Protein AF-R4VDV4-F1 (afdb_monomer_lite)

Radius of gyration: 16.2 Å; chains: 1; bounding box: 35×40×36 Å

Organism: NCBI:txid1260251

Structure (mmCIF, N/CA/C/O backbone):
data_AF-R4VDV4-F1
#
_entry.id   AF-R4VDV4-F1
#
loop_
_atom_site.group_PDB
_atom_site.id
_atom_site.type_symbol
_atom_site.label_atom_id
_atom_site.label_alt_id
_atom_site.label_comp_id
_atom_site.label_asym_id
_atom_site.label_entity_id
_atom_site.label_seq_id
_atom_site.pdbx_PDB_ins_code
_atom_site.Cartn_x
_atom_site.Cartn_y
_atom_site.Cartn_z
_atom_site.occupancy
_atom_site.B_iso_or_equiv
_atom_site.auth_seq_id
_atom_site.auth_comp_id
_atom_site.auth_asym_id
_atom_site.auth_atom_id
_atom_site.pdbx_PDB_model_num
ATOM 1 N N . MET A 1 1 ? -1.873 -21.461 -0.227 1.00 55.28 1 MET A N 1
ATOM 2 C CA . MET A 1 1 ? -0.631 -20.985 -0.873 1.00 55.28 1 MET A CA 1
ATOM 3 C C . MET A 1 1 ? 0.486 -21.009 0.152 1.00 55.28 1 MET A C 1
ATOM 5 O O . MET A 1 1 ? 0.192 -20.948 1.340 1.00 55.28 1 MET A O 1
ATOM 9 N N . THR A 1 2 ? 1.729 -21.168 -0.291 1.00 75.75 2 THR A N 1
ATOM 10 C CA . THR A 1 2 ? 2.907 -21.175 0.588 1.00 75.75 2 THR A CA 1
ATOM 11 C C . THR A 1 2 ? 3.305 -19.734 0.905 1.00 75.75 2 THR A C 1
ATOM 13 O O . THR A 1 2 ? 3.396 -18.919 -0.009 1.00 75.75 2 THR A O 1
ATOM 16 N N . VAL A 1 3 ? 3.520 -19.417 2.184 1.00 81.06 3 VAL A N 1
ATOM 17 C CA . VAL A 1 3 ? 4.106 -18.135 2.607 1.00 81.06 3 VAL A CA 1
ATOM 18 C C . VAL A 1 3 ? 5.592 -18.140 2.241 1.00 81.06 3 VAL A C 1
ATOM 20 O O . VAL A 1 3 ? 6.287 -19.126 2.488 1.00 81.06 3 VAL A O 1
ATOM 23 N N . HIS A 1 4 ? 6.068 -17.066 1.621 1.00 92.75 4 HIS A N 1
ATOM 24 C CA . HIS A 1 4 ? 7.424 -16.964 1.090 1.00 92.75 4 HIS A CA 1
ATOM 25 C C . HIS A 1 4 ? 8.377 -16.281 2.078 1.00 92.75 4 HIS A C 1
ATOM 27 O O . HIS A 1 4 ? 7.950 -15.613 3.018 1.00 92.75 4 HIS A O 1
ATOM 33 N N . ASN A 1 5 ? 9.687 -16.431 1.863 1.00 92.50 5 ASN A N 1
ATOM 34 C CA . ASN A 1 5 ? 10.694 -15.674 2.605 1.00 92.50 5 ASN A CA 1
ATOM 35 C C . ASN A 1 5 ? 10.818 -14.261 2.016 1.00 92.50 5 ASN A C 1
ATOM 37 O O . ASN A 1 5 ? 10.973 -14.112 0.804 1.00 92.50 5 ASN A O 1
ATOM 41 N N . VAL A 1 6 ? 10.777 -13.240 2.872 1.00 93.62 6 VAL A N 1
ATOM 42 C CA . VAL A 1 6 ? 10.856 -11.821 2.491 1.00 93.62 6 VAL A CA 1
ATOM 43 C C . VAL A 1 6 ? 12.147 -11.462 1.760 1.00 93.62 6 VAL A C 1
ATOM 45 O O . VAL A 1 6 ? 12.148 -10.509 0.987 1.00 93.62 6 VAL A O 1
ATOM 48 N N . SER A 1 7 ? 13.215 -12.254 1.906 1.00 93.19 7 SER A N 1
ATOM 49 C CA . SER A 1 7 ? 14.447 -12.079 1.129 1.00 93.19 7 SER A CA 1
ATOM 50 C C . SER A 1 7 ? 14.226 -12.151 -0.381 1.00 93.19 7 SER A C 1
ATOM 52 O O . SER A 1 7 ? 14.974 -11.526 -1.116 1.00 93.19 7 SER A O 1
ATOM 54 N N . LEU A 1 8 ? 13.173 -12.822 -0.865 1.00 95.12 8 LEU A N 1
ATOM 55 C CA . LEU A 1 8 ? 12.843 -12.830 -2.293 1.00 95.12 8 LEU A CA 1
ATOM 56 C C . LEU A 1 8 ? 12.546 -11.427 -2.844 1.00 95.12 8 LEU A C 1
ATOM 58 O O . LEU A 1 8 ? 12.670 -11.223 -4.045 1.00 95.12 8 LEU A O 1
ATOM 62 N N . LEU A 1 9 ? 12.171 -10.454 -2.003 1.00 96.38 9 LEU A N 1
ATOM 63 C CA . LEU A 1 9 ? 11.896 -9.076 -2.429 1.00 96.38 9 LEU A CA 1
ATOM 64 C C . LEU A 1 9 ? 13.139 -8.334 -2.940 1.00 96.38 9 LEU A C 1
ATOM 66 O O . LEU A 1 9 ? 12.981 -7.347 -3.657 1.00 96.38 9 LEU A O 1
ATOM 70 N N . THR A 1 10 ? 14.355 -8.799 -2.631 1.00 96.44 10 THR A N 1
ATOM 71 C CA . THR A 1 10 ? 15.602 -8.178 -3.118 1.00 96.44 10 THR A CA 1
ATOM 72 C C . THR A 1 10 ? 15.704 -8.200 -4.645 1.00 96.44 10 THR A C 1
ATOM 74 O O . THR A 1 10 ? 16.279 -7.288 -5.248 1.00 96.44 10 THR A O 1
ATOM 77 N N . ASP A 1 11 ? 15.099 -9.213 -5.270 1.00 97.06 11 ASP A N 1
ATOM 78 C CA . ASP A 1 11 ? 15.155 -9.462 -6.714 1.00 97.06 11 ASP A CA 1
ATOM 79 C C . ASP A 1 11 ? 14.135 -8.630 -7.504 1.00 97.06 11 ASP A C 1
ATOM 81 O O . ASP A 1 11 ? 14.137 -8.638 -8.736 1.00 97.06 11 ASP A O 1
ATOM 85 N N . TRP A 1 12 ? 13.270 -7.887 -6.811 1.00 98.38 12 TRP A N 1
ATOM 86 C CA . TRP A 1 12 ? 12.179 -7.128 -7.410 1.00 98.38 12 TRP A CA 1
ATOM 87 C C . TRP A 1 12 ? 12.323 -5.629 -7.168 1.00 98.38 12 TRP A C 1
ATOM 89 O O . TRP A 1 12 ? 13.025 -5.169 -6.271 1.00 98.38 12 TRP A O 1
ATOM 99 N N . HIS A 1 13 ? 11.606 -4.861 -7.982 1.00 98.56 13 HIS A N 1
ATOM 100 C CA . HIS A 1 13 ? 11.250 -3.475 -7.718 1.00 98.56 13 HIS A CA 1
ATOM 101 C C . HIS A 1 13 ? 9.786 -3.421 -7.252 1.00 98.56 13 HIS A C 1
ATOM 103 O O . HIS A 1 13 ? 8.883 -3.539 -8.091 1.00 98.56 13 HIS A O 1
ATOM 109 N N . PRO A 1 14 ? 9.517 -3.293 -5.942 1.00 98.69 14 PRO A N 1
ATOM 110 C CA . PRO A 1 14 ? 8.158 -3.257 -5.419 1.00 98.69 14 PRO A CA 1
ATOM 111 C C . PRO A 1 14 ? 7.408 -2.001 -5.873 1.00 98.69 14 PRO A C 1
ATOM 113 O O . PRO A 1 14 ? 7.910 -0.877 -5.786 1.00 98.69 14 PRO A O 1
ATOM 116 N N . VAL A 1 15 ? 6.180 -2.198 -6.344 1.00 98.81 15 VAL A N 1
ATOM 117 C CA . VAL A 1 15 ? 5.272 -1.140 -6.789 1.00 98.81 15 VAL A CA 1
ATOM 118 C C . VAL A 1 15 ? 4.021 -1.192 -5.928 1.00 98.81 15 VAL A C 1
ATOM 120 O O . VAL A 1 15 ? 3.345 -2.212 -5.899 1.00 98.81 15 VAL A O 1
ATOM 123 N N . PHE A 1 16 ? 3.692 -0.101 -5.255 1.00 98.75 1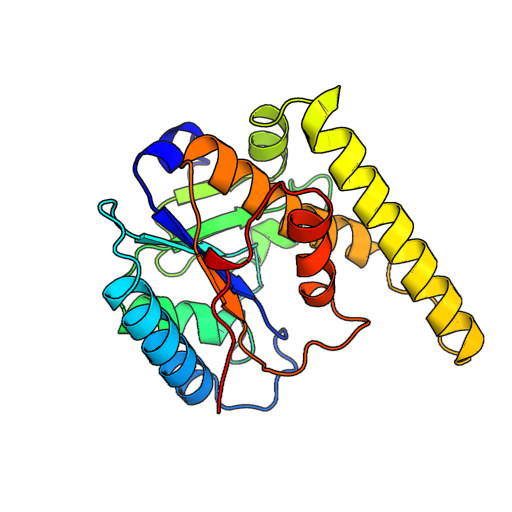6 PHE A N 1
ATOM 124 C CA . PHE A 1 16 ? 2.457 0.061 -4.498 1.00 98.75 16 PHE A CA 1
ATOM 125 C C . PHE A 1 16 ? 1.503 0.952 -5.284 1.00 98.75 16 PHE A C 1
ATOM 127 O O . PHE A 1 16 ? 1.922 1.927 -5.912 1.00 98.75 16 PHE A O 1
ATOM 134 N N . VAL A 1 17 ? 0.214 0.633 -5.241 1.00 98.31 17 VAL A N 1
ATOM 135 C CA . VAL A 1 17 ? -0.848 1.527 -5.704 1.00 98.31 17 VAL A CA 1
ATOM 136 C C . VAL A 1 17 ? -1.818 1.680 -4.546 1.00 98.31 17 VAL A C 1
ATOM 138 O O . VAL A 1 17 ? -2.357 0.684 -4.073 1.00 98.31 17 VAL A O 1
ATOM 141 N N . GLU A 1 18 ? -2.028 2.909 -4.087 1.00 96.69 18 GLU A N 1
ATOM 142 C CA . GLU A 1 18 ? -2.866 3.203 -2.924 1.00 96.69 18 GLU A CA 1
ATOM 143 C C . GLU A 1 18 ? -4.103 4.013 -3.326 1.00 96.69 18 GLU A C 1
ATOM 145 O O . GLU A 1 18 ? -4.085 4.878 -4.217 1.00 96.69 18 GLU A O 1
ATOM 150 N N . GLY A 1 19 ? -5.226 3.726 -2.674 1.00 94.56 19 GLY A N 1
ATOM 151 C CA . GLY A 1 19 ? -6.497 4.309 -3.061 1.00 94.56 19 GLY A CA 1
ATOM 152 C C . GLY A 1 19 ? -7.671 3.942 -2.181 1.00 94.56 19 GLY A C 1
ATOM 153 O O . GLY A 1 19 ? -7.547 3.267 -1.165 1.00 94.56 19 GLY A O 1
ATOM 154 N N . MET A 1 20 ? -8.839 4.407 -2.610 1.00 93.25 20 MET A N 1
ATOM 155 C CA . MET A 1 20 ? -10.109 4.100 -1.964 1.00 93.25 20 MET A CA 1
ATOM 156 C C . MET A 1 20 ? -10.481 2.624 -2.159 1.00 93.25 20 MET A C 1
ATOM 158 O O . MET A 1 20 ? -10.250 2.058 -3.227 1.00 93.25 20 MET A O 1
ATOM 162 N N . GLY A 1 21 ? -11.100 2.019 -1.141 1.00 92.56 21 GLY A N 1
ATOM 163 C CA . GLY A 1 21 ? -11.665 0.665 -1.219 1.00 92.56 21 GLY A CA 1
ATOM 164 C C . GLY A 1 21 ? -12.921 0.591 -2.099 1.00 92.56 21 GLY A C 1
ATOM 165 O O . GLY A 1 21 ? -13.212 1.517 -2.858 1.00 92.56 21 GLY A O 1
ATOM 166 N N . GLY A 1 22 ? -13.712 -0.477 -1.983 1.00 91.88 22 GLY A N 1
ATOM 167 C CA . GLY A 1 22 ? -14.858 -0.761 -2.861 1.00 91.88 22 GLY A CA 1
ATOM 168 C C . GLY A 1 22 ? -15.970 0.288 -2.929 1.00 91.88 22 GLY A C 1
ATOM 169 O O . GLY A 1 22 ? -16.811 0.227 -3.826 1.00 91.88 22 GLY A O 1
ATOM 170 N N . TYR A 1 23 ? -15.968 1.286 -2.040 1.00 92.06 23 TYR A N 1
ATOM 171 C CA . TYR A 1 23 ? -16.876 2.434 -2.114 1.00 92.06 23 TYR A CA 1
ATOM 172 C C . TYR A 1 23 ? -16.479 3.470 -3.182 1.00 92.06 23 TYR A C 1
ATOM 174 O O . TYR A 1 23 ? -17.228 4.424 -3.393 1.00 92.06 23 TYR A O 1
ATOM 182 N N . ASP A 1 24 ? -15.324 3.323 -3.845 1.00 94.75 24 ASP A N 1
ATOM 183 C CA . ASP A 1 24 ? -14.922 4.193 -4.952 1.00 94.75 24 ASP A CA 1
ATOM 184 C C . ASP A 1 24 ? -15.972 4.149 -6.085 1.00 94.75 24 ASP A C 1
ATOM 186 O O . ASP A 1 24 ? -16.212 3.087 -6.676 1.00 94.75 24 ASP A O 1
ATOM 190 N N . PRO A 1 25 ? -16.628 5.279 -6.418 1.00 95.00 25 PRO A N 1
ATOM 191 C CA . PRO A 1 25 ? -17.674 5.291 -7.434 1.00 95.00 25 PRO A CA 1
ATOM 192 C C . PRO A 1 25 ? -17.121 5.251 -8.864 1.00 95.00 25 PRO A C 1
ATOM 194 O O . PRO A 1 25 ? -17.897 5.022 -9.797 1.00 95.00 25 PRO A O 1
ATOM 197 N N . ARG A 1 26 ? -15.821 5.512 -9.048 1.00 96.25 26 ARG A N 1
ATOM 198 C CA . ARG A 1 26 ? -15.177 5.646 -10.359 1.00 96.25 26 ARG A CA 1
ATOM 199 C C . ARG A 1 26 ? -15.049 4.290 -11.051 1.00 96.25 26 ARG A C 1
ATOM 201 O O . ARG A 1 26 ? -15.029 3.240 -10.415 1.00 96.25 26 ARG A O 1
ATOM 208 N N . ASP A 1 27 ? -14.945 4.326 -12.377 1.00 97.31 27 ASP A N 1
ATOM 209 C CA . ASP A 1 27 ? -14.655 3.134 -13.174 1.00 97.31 27 ASP A CA 1
ATOM 210 C C . ASP A 1 27 ? -13.203 2.680 -12.919 1.00 97.31 27 ASP A C 1
ATOM 212 O O . ASP A 1 27 ? -12.274 3.417 -13.282 1.00 97.31 27 ASP A O 1
ATOM 216 N N . PRO A 1 28 ? -12.976 1.491 -12.323 1.00 97.69 28 PRO A N 1
ATOM 217 C CA . PRO A 1 28 ? -11.634 1.023 -11.994 1.00 97.69 28 PRO A CA 1
ATOM 218 C C . PRO A 1 28 ? -10.742 0.877 -13.230 1.00 97.69 28 PRO A C 1
ATOM 220 O O . PRO A 1 28 ? -9.538 1.088 -13.124 1.00 97.69 28 PRO A O 1
ATOM 223 N N . GLN A 1 29 ? -11.306 0.590 -14.410 1.00 98.06 29 GLN A N 1
ATOM 224 C CA . GLN A 1 29 ? -10.524 0.474 -15.643 1.00 98.06 29 GLN A CA 1
ATOM 225 C C . GLN A 1 29 ? -9.948 1.820 -16.079 1.00 98.06 29 GLN A C 1
ATOM 227 O O . GLN A 1 29 ? -8.782 1.893 -16.461 1.00 98.06 29 GLN A O 1
ATOM 232 N N . ARG A 1 30 ? -10.731 2.898 -15.972 1.00 97.62 30 ARG A N 1
ATOM 233 C CA . ARG A 1 30 ? -10.259 4.255 -16.293 1.00 97.62 30 ARG A CA 1
ATOM 234 C C . ARG A 1 30 ? -9.217 4.743 -15.296 1.00 97.62 30 ARG A C 1
ATOM 236 O O . ARG A 1 30 ? -8.219 5.335 -15.691 1.00 97.62 30 ARG A O 1
ATOM 243 N N . VAL A 1 31 ? -9.425 4.477 -14.006 1.00 98.19 31 VAL A N 1
ATOM 244 C CA . VAL A 1 31 ? -8.442 4.846 -12.978 1.00 98.19 31 VAL A CA 1
ATOM 245 C C . VAL A 1 31 ? -7.139 4.068 -13.184 1.00 98.19 31 VAL A C 1
ATOM 247 O O . VAL A 1 31 ? -6.066 4.666 -13.151 1.00 98.19 31 VAL A O 1
ATOM 250 N N . ALA A 1 32 ? -7.224 2.765 -13.469 1.00 98.44 32 ALA A N 1
ATOM 251 C CA . ALA A 1 32 ? -6.065 1.935 -13.776 1.00 98.44 32 ALA A CA 1
ATOM 252 C C . ALA A 1 32 ? -5.306 2.429 -15.014 1.00 98.44 32 ALA A C 1
ATOM 254 O O . ALA A 1 32 ? -4.085 2.508 -14.972 1.00 98.44 32 ALA A O 1
ATOM 255 N N . GLU A 1 33 ? -6.003 2.822 -16.084 1.00 98.31 33 GLU A N 1
ATOM 256 C CA . GLU A 1 33 ? -5.384 3.415 -17.277 1.00 98.31 33 GLU A CA 1
ATOM 257 C C . GLU A 1 33 ? -4.495 4.604 -16.946 1.00 98.31 33 GLU A C 1
ATOM 259 O O . GLU A 1 33 ? -3.348 4.697 -17.398 1.00 98.31 33 GLU A O 1
ATOM 264 N N . GLN A 1 34 ? -5.028 5.494 -16.115 1.00 98.00 34 GLN A N 1
ATOM 265 C CA . GLN A 1 34 ? -4.315 6.688 -15.731 1.00 98.00 34 GLN A CA 1
ATOM 266 C C . GLN A 1 34 ? -3.123 6.352 -14.843 1.00 98.00 34 GLN A C 1
ATOM 268 O O . GLN A 1 34 ? -2.017 6.821 -15.103 1.00 98.00 34 GLN A O 1
ATOM 273 N N . VAL A 1 35 ? -3.301 5.476 -13.853 1.00 98.56 35 VAL A N 1
ATOM 274 C CA . VAL A 1 35 ? -2.197 4.988 -13.016 1.00 98.56 35 VAL A CA 1
ATOM 275 C C . VAL A 1 35 ? -1.098 4.353 -13.874 1.00 98.56 35 VAL A C 1
ATOM 277 O O . VAL A 1 35 ? 0.068 4.709 -13.711 1.00 98.56 35 VAL A O 1
ATOM 280 N N . CYS A 1 36 ? -1.444 3.490 -14.833 1.00 98.56 36 CYS A N 1
ATOM 281 C CA . CYS A 1 36 ? -0.486 2.880 -15.756 1.00 98.56 36 CYS A CA 1
ATOM 282 C C . CYS A 1 36 ? 0.280 3.936 -16.553 1.00 98.56 36 CYS A C 1
ATOM 284 O O . CYS A 1 36 ? 1.504 3.879 -16.607 1.00 98.56 36 CYS A O 1
ATOM 286 N N . THR A 1 37 ? -0.417 4.930 -17.107 1.00 98.25 37 THR A N 1
ATOM 287 C CA . THR A 1 37 ? 0.213 6.031 -17.849 1.00 98.25 37 THR A CA 1
ATOM 288 C C . THR A 1 37 ? 1.225 6.770 -16.975 1.00 98.25 37 THR A C 1
ATOM 290 O O . THR A 1 37 ? 2.372 6.969 -17.379 1.00 98.25 37 THR A O 1
ATOM 293 N N . ARG A 1 38 ? 0.837 7.127 -15.744 1.00 98.12 38 ARG A N 1
ATOM 294 C CA . ARG A 1 38 ? 1.710 7.835 -14.798 1.00 98.12 38 ARG A CA 1
ATOM 295 C C . ARG A 1 38 ? 2.919 6.990 -14.387 1.00 98.12 38 ARG A C 1
ATOM 297 O O . ARG A 1 38 ? 4.030 7.516 -14.383 1.00 98.12 38 ARG A O 1
ATOM 304 N N . LEU A 1 39 ? 2.724 5.703 -14.099 1.00 98.50 39 LEU A N 1
ATOM 305 C CA . LEU A 1 39 ? 3.802 4.762 -13.773 1.00 98.50 39 LEU A CA 1
ATOM 306 C C . LEU A 1 39 ? 4.775 4.588 -14.945 1.00 98.50 39 LEU A C 1
ATOM 308 O O . LEU A 1 39 ? 5.984 4.700 -14.760 1.00 98.50 39 LEU A O 1
ATOM 312 N N . SER A 1 40 ? 4.268 4.387 -16.164 1.00 97.94 40 SER A N 1
ATOM 313 C CA . SER A 1 40 ? 5.099 4.263 -17.364 1.00 97.94 40 SER A CA 1
ATOM 314 C C . SER A 1 40 ? 5.915 5.527 -17.624 1.00 97.94 40 SER A C 1
ATOM 316 O O . SER A 1 40 ? 7.116 5.431 -17.862 1.00 97.94 40 SER A O 1
ATOM 318 N N . THR A 1 41 ? 5.305 6.716 -17.530 1.00 97.69 41 THR A N 1
ATOM 319 C CA . THR A 1 41 ? 6.042 7.984 -17.640 1.00 97.69 41 THR A CA 1
ATOM 320 C C . THR A 1 41 ? 7.102 8.104 -16.551 1.00 97.69 41 THR A C 1
ATOM 322 O O . THR A 1 41 ? 8.228 8.503 -16.838 1.00 97.69 41 THR A O 1
ATOM 325 N N . HIS A 1 42 ? 6.771 7.752 -15.309 1.00 98.00 42 HIS A N 1
ATOM 326 C CA . HIS A 1 42 ? 7.718 7.801 -14.203 1.00 98.00 42 HIS A CA 1
ATOM 327 C C . HIS A 1 42 ? 8.937 6.907 -14.468 1.00 98.00 42 HIS A C 1
ATOM 329 O O . HIS A 1 42 ? 10.058 7.401 -14.429 1.00 98.00 42 HIS A O 1
ATOM 335 N N . TRP A 1 43 ? 8.736 5.645 -14.859 1.00 97.94 43 TRP A N 1
ATOM 336 C CA . TRP A 1 43 ? 9.840 4.719 -15.141 1.00 97.94 43 TRP A CA 1
ATOM 337 C C . TRP A 1 43 ? 10.635 5.041 -16.411 1.00 97.94 43 TRP A C 1
ATOM 339 O O . TRP A 1 43 ? 11.761 4.580 -16.550 1.00 97.94 43 TRP A O 1
ATOM 349 N N . GLN A 1 44 ? 10.097 5.838 -17.337 1.00 97.12 44 GLN A N 1
ATOM 350 C CA . GLN A 1 44 ? 10.889 6.380 -18.448 1.00 97.12 44 GLN A CA 1
ATOM 351 C C . GLN A 1 44 ? 11.886 7.446 -17.972 1.00 97.12 44 GLN A C 1
ATOM 353 O O . GLN A 1 44 ? 12.993 7.524 -18.495 1.00 97.12 44 GLN A O 1
ATOM 358 N N . HIS A 1 45 ? 11.502 8.260 -16.983 1.00 96.69 45 HIS A N 1
ATOM 359 C CA . HIS A 1 45 ? 12.360 9.311 -16.423 1.00 96.69 45 HIS A CA 1
ATOM 360 C C . HIS A 1 45 ? 13.275 8.793 -15.310 1.00 96.69 45 HIS A C 1
ATOM 362 O O . HIS A 1 45 ? 14.369 9.318 -15.117 1.00 96.69 45 HIS A O 1
ATOM 368 N N . GLN A 1 46 ? 12.825 7.776 -14.578 1.00 95.81 46 GLN A N 1
ATOM 369 C CA . GLN A 1 46 ? 13.552 7.105 -13.506 1.00 95.81 46 GLN A CA 1
ATOM 370 C C . GLN A 1 46 ? 13.506 5.590 -13.744 1.00 95.81 46 GLN A C 1
ATOM 372 O O . GLN A 1 46 ? 12.669 4.892 -13.164 1.00 95.81 46 GLN A O 1
ATOM 377 N N . PRO A 1 47 ? 14.357 5.077 -14.651 1.00 95.00 47 PRO A N 1
ATOM 378 C CA . PRO A 1 47 ? 14.409 3.656 -14.953 1.00 95.00 47 PRO A CA 1
ATOM 379 C C . PRO A 1 47 ? 14.738 2.820 -13.721 1.00 95.00 47 PRO A C 1
ATOM 381 O O . PRO A 1 47 ? 15.513 3.224 -12.856 1.00 95.00 47 PRO A O 1
ATOM 384 N N . VAL A 1 48 ? 14.152 1.627 -13.677 1.00 94.69 48 VAL A N 1
ATOM 385 C CA . VAL A 1 48 ? 14.435 0.612 -12.661 1.00 94.69 48 VAL A CA 1
ATOM 386 C C . VAL A 1 48 ? 14.834 -0.673 -13.373 1.00 94.69 48 VAL A C 1
ATOM 388 O O . VAL A 1 48 ? 14.100 -1.148 -14.246 1.00 94.69 48 VAL A O 1
ATOM 391 N N . ASP A 1 49 ? 15.995 -1.213 -13.008 1.00 92.81 49 ASP A N 1
ATOM 392 C CA . ASP A 1 49 ? 16.614 -2.350 -13.705 1.00 92.81 49 ASP A CA 1
ATOM 393 C C . ASP A 1 49 ? 15.983 -3.694 -13.329 1.00 92.81 49 ASP A C 1
ATOM 395 O O . ASP A 1 49 ? 16.037 -4.662 -14.088 1.00 92.81 49 ASP A O 1
ATOM 399 N N . ARG A 1 50 ? 15.358 -3.760 -12.151 1.00 96.38 50 ARG A N 1
ATOM 400 C CA . ARG A 1 50 ? 14.723 -4.977 -11.646 1.00 96.38 50 ARG A CA 1
ATOM 401 C C . ARG A 1 50 ? 13.314 -5.178 -12.196 1.00 96.38 50 ARG A C 1
ATOM 403 O O . ARG A 1 50 ? 12.614 -4.200 -12.503 1.00 96.38 50 ARG A O 1
ATOM 410 N N . PRO A 1 51 ? 12.861 -6.443 -12.276 1.00 97.88 51 PRO A N 1
ATOM 411 C CA . PRO A 1 51 ? 11.477 -6.739 -12.594 1.00 97.88 51 PRO A CA 1
ATOM 412 C C . PRO A 1 51 ? 10.555 -6.103 -11.551 1.00 97.88 51 PRO A C 1
ATOM 414 O O . PRO A 1 51 ? 10.835 -6.098 -10.355 1.00 97.88 51 PRO A O 1
ATOM 417 N N . LYS A 1 52 ? 9.448 -5.531 -12.016 1.00 98.62 52 LYS A N 1
ATOM 418 C CA . LYS A 1 52 ? 8.495 -4.809 -11.170 1.00 98.62 52 LYS A CA 1
ATOM 419 C C . LYS A 1 52 ? 7.481 -5.795 -10.598 1.00 98.62 52 LYS A C 1
ATOM 421 O O . LYS A 1 52 ? 6.967 -6.633 -11.338 1.00 98.62 52 LYS A O 1
ATOM 426 N N . LEU A 1 53 ? 7.182 -5.673 -9.310 1.00 98.75 53 LEU A N 1
ATOM 427 C CA . LEU A 1 53 ? 6.196 -6.503 -8.618 1.00 98.75 53 LEU A CA 1
ATOM 428 C C . LEU A 1 53 ? 5.130 -5.606 -7.995 1.00 98.75 53 LEU A C 1
ATOM 430 O O . LEU A 1 53 ? 5.450 -4.790 -7.134 1.00 98.75 53 LEU A O 1
ATOM 434 N N . LEU A 1 54 ? 3.871 -5.750 -8.414 1.00 98.81 54 LEU A N 1
ATOM 435 C CA . LEU A 1 54 ? 2.777 -4.975 -7.833 1.00 98.81 54 LEU A CA 1
ATOM 436 C C . LEU A 1 54 ? 2.395 -5.562 -6.472 1.00 98.81 54 LEU A C 1
ATOM 438 O O . LEU A 1 54 ? 1.806 -6.639 -6.402 1.00 98.81 54 LEU A O 1
ATOM 442 N N . ILE A 1 55 ? 2.723 -4.856 -5.398 1.00 98.75 55 ILE A N 1
ATOM 443 C CA . ILE A 1 55 ? 2.392 -5.234 -4.030 1.00 98.75 55 ILE A CA 1
ATOM 444 C C . ILE A 1 55 ? 0.966 -4.790 -3.701 1.00 98.75 55 ILE A C 1
ATOM 446 O O . ILE A 1 55 ? 0.603 -3.627 -3.871 1.00 98.75 55 ILE A O 1
ATOM 450 N N . THR A 1 56 ? 0.172 -5.728 -3.196 1.00 98.12 56 THR A N 1
ATOM 451 C CA . THR A 1 56 ? -1.181 -5.506 -2.670 1.00 98.12 56 THR A CA 1
ATOM 452 C C . THR A 1 56 ? -1.231 -5.865 -1.189 1.00 98.12 56 THR A C 1
ATOM 454 O O . THR A 1 56 ? -0.483 -6.734 -0.734 1.00 98.12 56 THR A O 1
ATOM 457 N N . GLN A 1 57 ? -2.083 -5.182 -0.424 1.00 97.19 57 GLN A N 1
ATOM 458 C CA . GLN A 1 57 ? -2.041 -5.189 1.046 1.00 97.19 57 GLN A CA 1
ATOM 459 C C . GLN A 1 57 ? -3.283 -5.864 1.638 1.00 97.19 57 GLN A C 1
ATOM 461 O O . GLN A 1 57 ? -3.922 -5.375 2.568 1.00 97.19 57 GLN A O 1
ATOM 466 N N . GLY A 1 58 ? -3.635 -7.012 1.055 1.00 94.00 58 GLY A N 1
ATOM 467 C CA . GLY A 1 58 ? -4.764 -7.836 1.481 1.00 94.00 58 GLY A CA 1
ATOM 468 C C . GLY A 1 58 ? -6.126 -7.180 1.304 1.00 94.00 58 GLY A C 1
ATOM 469 O O . GLY A 1 58 ? -7.047 -7.484 2.057 1.00 94.00 58 GLY A O 1
ATOM 470 N N . ASP A 1 59 ? -6.265 -6.295 0.316 1.00 94.00 59 ASP A N 1
ATOM 471 C CA . ASP A 1 59 ? -7.571 -5.783 -0.078 1.00 94.00 59 ASP A CA 1
ATOM 472 C C . ASP A 1 59 ? -8.485 -6.949 -0.492 1.00 94.00 59 ASP A C 1
ATOM 474 O O . ASP A 1 59 ? -8.058 -7.835 -1.251 1.00 94.00 59 ASP A O 1
ATOM 478 N N . PRO A 1 60 ? -9.737 -6.984 -0.002 1.00 95.19 60 PRO A N 1
ATOM 479 C CA . PRO A 1 60 ? -10.665 -8.040 -0.359 1.00 95.19 60 PRO A CA 1
ATOM 480 C C . PRO A 1 60 ? -10.999 -7.986 -1.851 1.00 95.19 60 PRO A C 1
ATOM 482 O O . PRO A 1 60 ? -10.918 -6.932 -2.485 1.00 95.19 60 PRO A O 1
ATOM 485 N N . LEU A 1 61 ? -11.391 -9.119 -2.435 1.00 94.50 61 LEU A N 1
ATOM 486 C CA . LEU A 1 61 ? -11.848 -9.139 -3.826 1.00 94.50 61 LEU A CA 1
ATOM 487 C C . LEU A 1 61 ? -13.135 -8.312 -3.979 1.00 94.50 61 LEU A C 1
ATOM 489 O O . LEU A 1 61 ? -14.207 -8.727 -3.542 1.00 94.50 61 LEU A O 1
ATOM 493 N N . GLU A 1 62 ? -13.035 -7.173 -4.662 1.00 95.69 62 GLU A N 1
ATOM 494 C CA . GLU A 1 62 ? -14.156 -6.266 -4.912 1.00 95.69 62 GLU A CA 1
ATOM 495 C C . GLU A 1 62 ? -14.227 -5.871 -6.397 1.00 95.69 62 GLU A C 1
ATOM 497 O O . GLU A 1 62 ? -13.196 -5.748 -7.059 1.00 95.69 62 GLU A O 1
ATOM 502 N N . PRO A 1 63 ? -15.430 -5.629 -6.956 1.00 96.19 63 PRO A N 1
ATOM 503 C CA . PRO A 1 63 ? -15.590 -5.228 -8.357 1.00 96.19 63 PRO A CA 1
ATOM 504 C C . PRO A 1 63 ? -15.187 -3.767 -8.629 1.00 96.19 63 PRO A C 1
ATOM 506 O O . PRO A 1 63 ? -15.233 -3.320 -9.775 1.00 96.19 63 PRO A O 1
ATOM 509 N N . ARG A 1 64 ? -14.856 -2.999 -7.584 1.00 96.88 64 ARG A N 1
ATOM 510 C CA . ARG A 1 64 ? -14.516 -1.569 -7.623 1.00 96.88 64 ARG A CA 1
ATOM 511 C C . ARG A 1 64 ? -13.390 -1.258 -6.639 1.00 96.88 64 ARG A C 1
ATOM 513 O O . ARG A 1 64 ? -12.961 -2.130 -5.888 1.00 96.88 64 ARG A O 1
ATOM 520 N N . GLY A 1 65 ? -12.936 -0.007 -6.644 1.00 96.44 65 GLY A N 1
ATOM 521 C CA . GLY A 1 65 ? -11.899 0.464 -5.734 1.00 96.44 65 GLY A CA 1
ATOM 522 C C . GLY A 1 65 ? -10.544 -0.182 -5.982 1.00 96.44 65 GLY A C 1
ATOM 523 O O . GLY A 1 65 ? -10.275 -0.729 -7.054 1.00 96.44 65 GLY A O 1
ATOM 524 N N . ILE A 1 66 ? -9.680 -0.089 -4.978 1.00 96.94 66 ILE A N 1
ATOM 525 C CA . ILE A 1 66 ? -8.263 -0.424 -5.091 1.00 96.94 66 ILE A CA 1
ATOM 526 C C . ILE A 1 66 ? -8.006 -1.879 -5.500 1.00 96.94 66 ILE A C 1
ATOM 528 O O . ILE A 1 66 ? -7.100 -2.132 -6.291 1.00 96.94 66 ILE A O 1
ATOM 532 N N . SER A 1 67 ? -8.851 -2.816 -5.064 1.00 97.00 67 SER A N 1
ATOM 533 C CA . SER A 1 67 ? -8.780 -4.231 -5.450 1.00 97.00 67 SER A CA 1
ATOM 534 C C . SER A 1 67 ? -8.954 -4.413 -6.966 1.00 97.00 67 SER A C 1
ATOM 536 O O . SER A 1 67 ? -8.082 -4.954 -7.648 1.00 97.00 67 SER A O 1
ATOM 538 N N . ALA A 1 68 ? -10.017 -3.841 -7.544 1.00 98.06 68 ALA A N 1
ATOM 539 C CA . ALA A 1 68 ? -10.244 -3.885 -8.989 1.00 98.06 68 ALA A CA 1
ATOM 540 C C . ALA A 1 68 ? -9.199 -3.077 -9.782 1.00 98.06 68 ALA A C 1
ATOM 542 O O . ALA A 1 68 ? -8.772 -3.501 -10.858 1.00 98.06 68 ALA A O 1
ATOM 543 N N . ILE A 1 69 ? -8.774 -1.921 -9.256 1.00 98.56 69 ILE A N 1
ATOM 544 C CA . ILE A 1 69 ? -7.778 -1.051 -9.898 1.00 98.56 69 ILE A CA 1
ATOM 545 C C . ILE A 1 69 ? -6.419 -1.751 -9.972 1.00 98.56 69 ILE A C 1
ATOM 547 O O . ILE A 1 69 ? -5.833 -1.813 -11.048 1.00 98.56 69 ILE A O 1
ATOM 551 N N . THR A 1 70 ? -5.911 -2.294 -8.864 1.00 98.31 70 THR A N 1
ATOM 552 C CA . THR A 1 70 ? -4.597 -2.962 -8.821 1.00 98.31 70 THR A CA 1
ATOM 553 C C . THR A 1 70 ? -4.555 -4.181 -9.730 1.00 98.31 70 THR A C 1
ATOM 555 O O . THR A 1 70 ? -3.574 -4.369 -10.450 1.00 98.31 70 THR A O 1
ATOM 558 N N . ARG A 1 71 ? -5.639 -4.961 -9.796 1.00 97.94 71 ARG A N 1
ATOM 559 C CA . ARG A 1 71 ? -5.759 -6.053 -10.764 1.00 97.94 71 ARG A CA 1
ATOM 560 C C . ARG A 1 71 ? -5.648 -5.558 -12.209 1.00 97.94 71 ARG A C 1
ATOM 562 O O . ARG A 1 71 ? -4.829 -6.076 -12.964 1.00 97.94 71 ARG A O 1
ATOM 569 N N . ALA A 1 72 ? -6.405 -4.524 -12.576 1.00 98.44 72 ALA A N 1
ATOM 570 C CA . ALA A 1 72 ? -6.346 -3.944 -13.917 1.00 98.44 72 ALA A CA 1
ATOM 571 C C . ALA A 1 72 ? -4.966 -3.335 -14.238 1.00 98.44 72 ALA A C 1
ATOM 573 O O . ALA A 1 72 ? -4.487 -3.459 -15.364 1.00 98.44 72 ALA A O 1
ATOM 574 N N . VAL A 1 73 ? -4.299 -2.715 -13.258 1.00 98.75 73 VAL A N 1
ATOM 575 C CA . VAL A 1 73 ? -2.927 -2.201 -13.402 1.00 98.75 73 VAL A CA 1
ATOM 576 C C . VAL A 1 73 ? -1.942 -3.340 -13.669 1.00 98.75 73 VAL A C 1
ATOM 578 O O . VAL A 1 73 ? -1.129 -3.230 -14.588 1.00 98.75 73 VAL A O 1
ATOM 581 N N . ALA A 1 74 ? -2.022 -4.437 -12.908 1.00 98.62 74 ALA A N 1
ATOM 582 C CA . ALA A 1 74 ? -1.166 -5.605 -13.102 1.00 98.62 74 ALA A CA 1
ATOM 583 C C . A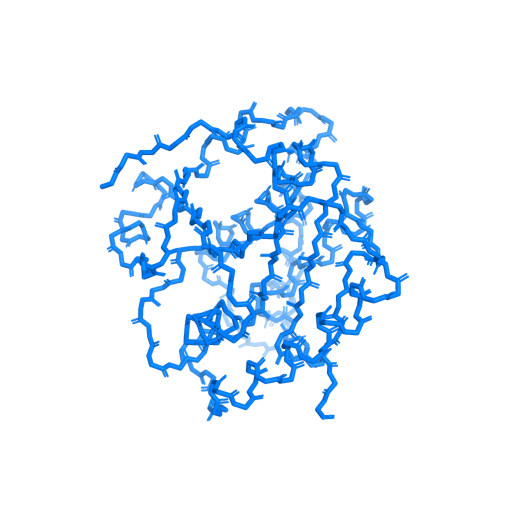LA A 1 74 ? -1.351 -6.220 -14.494 1.00 98.62 74 ALA A C 1
ATOM 585 O O . ALA A 1 74 ? -0.365 -6.474 -15.181 1.00 98.62 74 ALA A O 1
ATOM 586 N N . GLU A 1 75 ? -2.597 -6.399 -14.937 1.00 98.25 75 GLU A N 1
ATOM 587 C CA . GLU A 1 75 ? -2.918 -6.941 -16.262 1.00 98.25 75 GLU A CA 1
ATOM 588 C C . GLU A 1 75 ? -2.382 -6.034 -17.386 1.00 98.25 75 GLU A C 1
ATOM 590 O O . GLU A 1 75 ? -1.673 -6.500 -18.278 1.00 98.25 75 GLU A O 1
ATOM 595 N N . ARG A 1 76 ? -2.639 -4.720 -17.317 1.00 98.38 76 ARG A N 1
ATOM 596 C CA . ARG A 1 76 ? -2.216 -3.747 -18.345 1.00 98.38 76 ARG A CA 1
ATOM 597 C C . ARG A 1 76 ? -0.701 -3.618 -18.474 1.00 98.38 76 ARG A C 1
ATOM 599 O O . ARG A 1 76 ? -0.198 -3.433 -19.578 1.00 98.38 76 ARG A O 1
ATOM 606 N N . LEU A 1 77 ? 0.022 -3.695 -17.359 1.00 98.25 77 LEU A N 1
ATOM 607 C CA . LEU A 1 77 ? 1.483 -3.582 -17.330 1.00 98.25 77 LEU A CA 1
ATOM 608 C C . LEU A 1 77 ? 2.192 -4.945 -17.347 1.00 98.25 77 LEU A C 1
ATOM 610 O O . LEU A 1 77 ? 3.419 -4.981 -17.295 1.00 98.25 77 LEU A O 1
ATOM 614 N N . SER A 1 78 ? 1.442 -6.052 -17.432 1.00 97.81 78 SER A N 1
ATOM 615 C CA . SER A 1 78 ? 1.964 -7.427 -17.374 1.00 97.81 78 SER A CA 1
ATOM 616 C C . SER A 1 78 ? 2.856 -7.684 -16.148 1.00 97.81 78 SER A C 1
ATOM 618 O O . SER A 1 78 ? 3.940 -8.256 -16.258 1.00 97.81 78 SER A O 1
ATOM 620 N N . LEU A 1 79 ? 2.413 -7.230 -14.973 1.00 98.38 79 LEU A N 1
ATOM 621 C CA . LEU A 1 79 ? 3.152 -7.355 -13.714 1.00 98.38 79 LEU A CA 1
ATOM 622 C C . LEU A 1 79 ? 2.701 -8.583 -12.924 1.00 98.38 79 LEU A C 1
ATOM 624 O O . LEU A 1 79 ? 1.507 -8.856 -12.806 1.00 98.38 79 LEU A O 1
ATOM 628 N N . GLY A 1 80 ? 3.658 -9.272 -12.299 1.00 98.00 80 GLY A N 1
ATOM 629 C CA . GLY A 1 80 ? 3.347 -10.201 -11.214 1.00 98.00 80 GLY A CA 1
ATOM 630 C C . GLY A 1 80 ? 2.828 -9.442 -9.991 1.00 98.00 80 GLY A C 1
ATOM 631 O O . GLY A 1 80 ? 3.204 -8.285 -9.769 1.00 98.00 80 GLY A O 1
ATOM 632 N N . ARG A 1 81 ? 1.981 -10.088 -9.181 1.00 98.50 81 ARG A N 1
ATOM 633 C CA . ARG A 1 81 ? 1.501 -9.509 -7.921 1.00 98.50 81 ARG A CA 1
ATOM 634 C C . ARG A 1 81 ? 2.181 -10.130 -6.707 1.00 98.50 81 ARG A C 1
ATOM 636 O O . ARG A 1 81 ? 2.322 -11.348 -6.612 1.00 98.50 81 ARG A O 1
ATOM 643 N N . GLY A 1 82 ? 2.573 -9.275 -5.772 1.00 98.44 82 GLY A N 1
ATOM 644 C CA . GLY A 1 82 ? 2.905 -9.641 -4.403 1.00 98.44 82 GLY A CA 1
ATOM 645 C C . GLY A 1 82 ? 1.714 -9.361 -3.489 1.00 98.44 82 GLY A C 1
ATOM 646 O O . GLY A 1 82 ? 0.991 -8.382 -3.684 1.00 98.44 82 GLY A O 1
ATOM 647 N N . LEU A 1 83 ? 1.504 -10.208 -2.491 1.00 98.62 83 LEU A N 1
ATOM 648 C CA . LEU A 1 83 ? 0.463 -10.038 -1.483 1.00 98.62 83 LEU A CA 1
ATOM 649 C C . LEU A 1 83 ? 1.088 -9.999 -0.093 1.00 98.62 83 LEU A C 1
ATOM 651 O O . LEU A 1 83 ? 1.846 -10.893 0.272 1.00 98.62 83 LEU A O 1
ATOM 655 N N . ILE A 1 84 ? 0.746 -8.976 0.682 1.00 98.56 84 ILE A N 1
ATOM 656 C CA . ILE A 1 84 ? 1.095 -8.881 2.095 1.00 98.56 84 ILE A CA 1
ATOM 657 C C . ILE A 1 84 ? -0.205 -8.870 2.892 1.00 98.56 84 ILE A C 1
ATOM 659 O O . ILE A 1 84 ? -1.044 -7.985 2.713 1.00 98.56 84 ILE A O 1
ATOM 663 N N . CYS A 1 85 ? -0.357 -9.843 3.783 1.00 98.31 85 CYS A N 1
ATOM 664 C CA . CYS A 1 85 ? -1.505 -9.940 4.675 1.00 98.31 85 CYS A CA 1
ATOM 665 C C . CYS A 1 85 ? -1.099 -9.704 6.128 1.00 98.31 85 CYS A C 1
ATOM 667 O O . CYS A 1 85 ? -0.030 -10.138 6.557 1.00 98.31 85 CYS A O 1
ATOM 669 N N . LEU A 1 86 ? -1.993 -9.093 6.901 1.00 98.38 86 LEU A N 1
ATOM 670 C CA . LEU A 1 86 ? -1.959 -9.181 8.353 1.00 98.38 86 LEU A CA 1
ATOM 671 C C . LEU A 1 86 ? -1.998 -10.654 8.772 1.00 98.38 86 LEU A C 1
ATOM 673 O O . LEU A 1 86 ? -2.627 -11.503 8.129 1.00 98.38 86 LEU A O 1
ATOM 677 N N . ASP A 1 87 ? -1.299 -10.951 9.856 1.00 97.69 87 ASP A N 1
ATOM 678 C CA . ASP A 1 87 ? -1.360 -12.244 10.514 1.00 97.69 87 ASP A CA 1
ATOM 679 C C . ASP A 1 87 ? -2.766 -12.495 11.083 1.00 97.69 87 ASP A C 1
ATOM 681 O O . ASP A 1 87 ? -3.455 -11.573 11.525 1.00 97.69 87 ASP A O 1
ATOM 685 N N . GLU A 1 88 ? -3.193 -13.758 11.125 1.00 96.25 88 GLU A N 1
ATOM 686 C CA . GLU A 1 88 ? -4.551 -14.140 11.535 1.00 96.25 88 GLU A CA 1
ATOM 687 C C . GLU A 1 88 ? -4.897 -13.714 12.969 1.00 96.25 88 GLU A C 1
ATOM 689 O O . GLU A 1 88 ? -6.059 -13.468 13.278 1.00 96.25 88 GLU A O 1
ATOM 694 N N . HIS A 1 89 ? -3.899 -13.602 13.849 1.00 96.50 89 HIS A N 1
ATOM 695 C CA . HIS A 1 89 ? -4.103 -13.134 15.222 1.00 96.50 89 HIS A CA 1
ATOM 696 C C . HIS A 1 89 ? -4.382 -11.622 15.313 1.00 96.50 89 HIS A C 1
ATOM 698 O O . HIS A 1 89 ? -4.881 -11.168 16.340 1.00 96.50 89 HIS A O 1
ATOM 704 N N . ILE A 1 90 ? -4.070 -10.856 14.260 1.00 96.94 90 ILE A N 1
ATOM 705 C CA . ILE A 1 90 ? -4.400 -9.429 14.134 1.00 96.94 90 ILE A CA 1
ATOM 706 C C . ILE A 1 90 ? -5.777 -9.285 13.473 1.00 96.94 90 ILE A C 1
ATOM 708 O O . ILE A 1 90 ? -6.646 -8.579 13.981 1.00 96.94 90 ILE A O 1
ATOM 712 N N . ALA A 1 91 ? -5.986 -9.971 12.346 1.00 96.44 91 ALA A N 1
ATOM 713 C CA . ALA A 1 91 ? -7.242 -9.955 11.600 1.00 96.44 91 ALA A CA 1
ATOM 714 C C . ALA A 1 91 ? -7.442 -11.274 10.834 1.00 96.44 91 ALA A C 1
ATOM 716 O O . ALA A 1 91 ? -6.976 -11.434 9.705 1.00 96.44 91 ALA A O 1
ATOM 717 N N . ASP A 1 92 ? -8.182 -12.211 11.429 1.00 95.25 92 ASP A N 1
ATOM 718 C CA . ASP A 1 92 ? -8.431 -13.561 10.893 1.00 95.25 92 ASP A CA 1
ATOM 719 C C . ASP A 1 92 ? -9.114 -13.581 9.511 1.00 95.25 92 ASP A C 1
ATOM 721 O O . ASP A 1 92 ? -8.948 -14.518 8.727 1.00 95.25 92 ASP A O 1
ATOM 725 N N . TYR A 1 93 ? -9.856 -12.524 9.189 1.00 95.12 93 TYR A N 1
ATOM 726 C CA . TYR A 1 93 ? -10.529 -12.334 7.912 1.00 95.12 93 TYR A CA 1
ATOM 727 C C . TYR A 1 93 ? -9.608 -11.789 6.817 1.00 95.12 93 TYR A C 1
ATOM 729 O O . TYR A 1 93 ? -9.862 -12.038 5.641 1.00 95.12 93 TYR A O 1
ATOM 737 N N . HIS A 1 94 ? -8.543 -11.058 7.169 1.00 96.62 94 HIS A N 1
ATOM 738 C CA . HIS A 1 94 ? -7.768 -10.268 6.205 1.00 96.62 94 HIS A CA 1
ATOM 739 C C . HIS A 1 94 ? -7.107 -11.158 5.158 1.00 96.62 94 HIS A C 1
ATOM 741 O O . HIS A 1 94 ? -7.338 -11.008 3.961 1.00 96.62 94 HIS A O 1
ATOM 747 N N . ALA A 1 95 ? -6.372 -12.173 5.611 1.00 96.38 95 ALA A N 1
ATOM 748 C CA . ALA A 1 95 ? -5.769 -13.137 4.709 1.00 96.38 95 ALA A CA 1
ATOM 749 C C . ALA A 1 95 ? -6.810 -13.998 3.990 1.00 96.38 95 ALA A C 1
ATOM 751 O O . ALA A 1 95 ? -6.609 -14.324 2.826 1.00 96.38 95 ALA A O 1
ATOM 752 N N . ARG A 1 96 ? -7.913 -14.376 4.643 1.00 95.62 96 ARG A N 1
ATOM 753 C CA . ARG A 1 96 ? -8.966 -15.199 4.029 1.00 95.62 96 ARG A CA 1
ATOM 754 C C . ARG A 1 96 ? -9.598 -14.502 2.822 1.00 95.62 96 ARG A C 1
ATOM 756 O O . ARG A 1 96 ? -9.798 -15.149 1.797 1.00 95.62 96 ARG A O 1
ATOM 763 N N . ASP A 1 97 ? -9.874 -13.208 2.949 1.00 96.38 97 ASP A N 1
ATOM 764 C CA . ASP A 1 97 ? -10.681 -12.456 1.984 1.00 96.38 97 ASP A CA 1
ATOM 765 C C . ASP A 1 97 ? -9.835 -11.754 0.903 1.00 96.38 97 ASP A C 1
ATOM 767 O O . ASP A 1 97 ? -10.380 -11.321 -0.114 1.00 96.38 97 ASP A O 1
ATOM 771 N N . ALA A 1 98 ? -8.511 -11.680 1.094 1.00 97.31 98 ALA A N 1
ATOM 772 C CA . ALA A 1 98 ? -7.570 -11.035 0.182 1.00 97.31 98 ALA A CA 1
ATOM 773 C C . ALA A 1 98 ? -7.616 -11.589 -1.255 1.00 97.31 98 ALA A C 1
ATOM 775 O O . ALA A 1 98 ? -7.554 -12.805 -1.483 1.00 97.31 98 ALA A O 1
ATOM 776 N N . ASP A 1 99 ? -7.627 -10.682 -2.237 1.00 96.94 99 ASP A N 1
ATOM 777 C CA . ASP A 1 99 ? -7.555 -11.043 -3.653 1.00 96.94 99 ASP A CA 1
ATOM 778 C C . ASP A 1 99 ? -6.182 -11.629 -4.026 1.00 96.94 99 ASP A C 1
ATOM 780 O O . ASP A 1 99 ? -5.165 -10.935 -4.058 1.00 96.94 99 ASP A O 1
ATOM 784 N N . ARG A 1 100 ? -6.177 -12.920 -4.377 1.00 96.81 100 ARG A N 1
ATOM 785 C CA . ARG A 1 100 ? -4.981 -13.672 -4.790 1.00 96.81 100 ARG A CA 1
ATOM 786 C C . ARG A 1 100 ? -4.814 -13.817 -6.297 1.00 96.81 100 ARG A C 1
ATOM 788 O O . ARG A 1 100 ? -3.932 -14.548 -6.752 1.00 96.81 100 ARG A O 1
ATOM 795 N N . HIS A 1 101 ? -5.642 -13.158 -7.103 1.00 95.69 101 HIS A N 1
ATOM 796 C CA . HIS A 1 101 ? -5.541 -13.287 -8.550 1.00 95.69 101 HIS A CA 1
ATOM 797 C C . HIS A 1 101 ? -4.178 -12.805 -9.074 1.00 95.69 101 HIS A C 1
ATOM 799 O O . HIS A 1 101 ? -3.827 -11.641 -8.913 1.00 95.69 101 HIS A O 1
ATOM 805 N N . GLY A 1 102 ? -3.411 -13.682 -9.728 1.00 96.00 102 GLY A N 1
ATOM 806 C CA . GLY A 1 102 ? -2.091 -13.337 -10.277 1.00 96.00 102 GLY A CA 1
ATOM 807 C C . GLY A 1 102 ? -0.994 -13.126 -9.225 1.00 96.00 102 GLY A C 1
ATOM 808 O O . GLY A 1 102 ? 0.075 -12.612 -9.560 1.00 96.00 102 GLY A O 1
ATOM 809 N N . VAL A 1 103 ? -1.242 -13.504 -7.964 1.00 98.06 103 VAL A N 1
ATOM 810 C CA . VAL A 1 103 ? -0.239 -13.434 -6.896 1.00 98.06 103 VAL A CA 1
ATOM 811 C C . VAL A 1 103 ? 0.804 -14.529 -7.089 1.00 98.06 103 VAL A C 1
ATOM 813 O O . VAL A 1 103 ? 0.477 -15.714 -7.133 1.00 98.06 103 VAL A O 1
ATOM 816 N N . ILE A 1 104 ? 2.066 -14.116 -7.186 1.00 98.06 104 ILE A N 1
ATOM 817 C CA . ILE A 1 104 ? 3.229 -15.000 -7.337 1.00 98.06 104 ILE A CA 1
ATOM 818 C C . ILE A 1 104 ? 4.083 -15.071 -6.069 1.00 98.06 104 ILE A C 1
ATOM 820 O O . ILE A 1 104 ? 4.830 -16.028 -5.903 1.00 98.06 104 ILE A O 1
ATOM 824 N N . LEU A 1 105 ? 3.956 -14.087 -5.174 1.00 98.00 105 LEU A N 1
ATOM 825 C CA . LEU A 1 105 ? 4.629 -14.036 -3.876 1.00 98.00 105 LEU A CA 1
ATOM 826 C C . LEU A 1 105 ? 3.632 -13.597 -2.802 1.00 98.00 105 LEU A C 1
ATOM 828 O O . LEU A 1 105 ? 2.889 -12.640 -2.998 1.00 98.00 105 LEU A O 1
ATOM 832 N N . GLU A 1 106 ? 3.624 -14.284 -1.665 1.00 98.31 106 GLU A N 1
ATOM 833 C CA . GLU A 1 106 ? 2.722 -13.996 -0.543 1.00 98.31 106 GLU A CA 1
ATOM 834 C C . GLU A 1 106 ? 3.506 -13.993 0.771 1.00 98.31 106 GLU A C 1
ATOM 836 O O . GLU A 1 106 ? 4.261 -14.934 1.038 1.00 98.31 106 GLU A O 1
ATOM 841 N N . PHE A 1 107 ? 3.309 -12.949 1.574 1.00 98.00 107 PHE A N 1
ATOM 842 C CA . PHE A 1 107 ? 4.006 -12.689 2.832 1.00 98.00 107 PHE A CA 1
ATOM 843 C C . PHE A 1 107 ? 3.021 -12.344 3.949 1.00 98.00 107 PHE A C 1
ATOM 845 O O . PHE A 1 107 ? 1.904 -11.874 3.708 1.00 98.00 107 PHE A O 1
ATOM 852 N N . ARG A 1 108 ? 3.468 -12.535 5.189 1.00 97.88 108 ARG A N 1
ATOM 853 C CA . ARG A 1 108 ? 2.793 -12.050 6.393 1.00 97.88 108 ARG A CA 1
ATOM 854 C C . ARG A 1 108 ? 3.428 -10.770 6.893 1.00 97.88 108 ARG A C 1
ATOM 856 O O . ARG A 1 108 ? 4.628 -10.562 6.744 1.00 97.88 108 ARG A O 1
ATOM 863 N N . TYR A 1 109 ? 2.604 -9.934 7.505 1.00 98.31 109 TYR A N 1
ATOM 864 C CA . TYR A 1 109 ? 3.012 -8.685 8.123 1.00 98.31 109 TYR A CA 1
ATOM 865 C C . TYR A 1 109 ? 4.126 -8.898 9.157 1.00 98.31 109 TYR A C 1
ATOM 867 O O . TYR A 1 109 ? 5.128 -8.191 9.111 1.00 98.31 109 TYR A O 1
ATOM 875 N N . SER A 1 110 ? 4.024 -9.928 9.999 1.00 97.88 110 SER A N 1
ATOM 876 C CA . SER A 1 110 ? 5.072 -10.317 10.954 1.00 97.88 110 SER A CA 1
ATOM 877 C C . SER A 1 110 ? 6.453 -10.512 10.318 1.00 97.88 110 SER A C 1
ATOM 879 O O . SER A 1 110 ? 7.448 -10.046 10.865 1.00 97.88 110 SER A O 1
ATOM 881 N N . GLN A 1 111 ? 6.528 -11.100 9.122 1.00 97.56 111 GLN A N 1
ATOM 882 C CA . GLN A 1 111 ? 7.803 -11.310 8.426 1.00 97.56 111 GLN A CA 1
ATOM 883 C C . GLN A 1 111 ? 8.455 -9.992 7.982 1.00 97.56 111 GLN A C 1
ATOM 885 O O . GLN A 1 111 ? 9.671 -9.919 7.829 1.00 97.56 111 GLN A O 1
ATOM 890 N N . LEU A 1 112 ? 7.657 -8.947 7.743 1.00 97.69 112 LEU A N 1
ATOM 891 C CA . LEU A 1 112 ? 8.163 -7.619 7.389 1.00 97.69 112 LEU A CA 1
ATOM 892 C C . LEU A 1 112 ? 8.694 -6.894 8.622 1.00 97.69 112 LEU A C 1
ATOM 894 O O . LEU A 1 112 ? 9.663 -6.152 8.500 1.00 97.69 112 LEU A O 1
ATOM 898 N N . LEU A 1 113 ? 8.095 -7.128 9.794 1.00 97.44 113 LEU A N 1
ATOM 899 C CA . LEU A 1 113 ? 8.608 -6.604 11.061 1.00 97.44 113 LEU A CA 1
ATOM 900 C C . LEU A 1 113 ? 10.007 -7.149 11.341 1.00 97.44 113 LEU A C 1
ATOM 902 O O . LEU A 1 113 ? 10.915 -6.380 11.633 1.00 97.44 113 LEU A O 1
ATOM 906 N N . GLU A 1 114 ? 10.202 -8.454 11.151 1.00 95.94 114 GLU A N 1
ATOM 907 C CA . GLU A 1 114 ? 11.501 -9.117 11.335 1.00 95.94 114 GLU A CA 1
ATOM 908 C C . GLU A 1 114 ? 12.596 -8.584 10.394 1.00 95.94 114 GLU A C 1
ATOM 910 O O . GLU A 1 114 ? 13.784 -8.701 10.693 1.00 95.94 114 GLU A O 1
ATOM 915 N N . ALA A 1 115 ? 12.214 -7.988 9.260 1.00 94.50 115 ALA A N 1
ATOM 916 C CA . ALA A 1 115 ? 13.144 -7.403 8.297 1.00 94.50 115 ALA A CA 1
ATOM 917 C C . ALA A 1 115 ? 13.587 -5.971 8.654 1.00 94.50 115 ALA A C 1
ATOM 919 O O . ALA A 1 115 ? 14.463 -5.421 7.978 1.00 94.50 115 ALA A O 1
ATOM 920 N N . LEU A 1 116 ? 12.989 -5.348 9.675 1.00 96.31 116 LEU A N 1
ATOM 921 C CA . LEU A 1 116 ? 13.258 -3.966 10.061 1.00 96.31 116 LEU A CA 1
ATOM 922 C C . LEU A 1 116 ? 13.999 -3.886 11.407 1.00 96.31 116 LEU A C 1
ATOM 924 O O . LEU A 1 116 ? 13.642 -4.587 12.350 1.00 96.31 116 LEU A O 1
ATOM 928 N N . PRO A 1 117 ? 15.003 -2.999 11.544 1.00 96.38 117 PRO A N 1
ATOM 929 C CA . PRO A 1 117 ? 15.596 -2.688 12.840 1.00 96.38 117 PRO A CA 1
ATOM 930 C C . PRO A 1 117 ? 14.550 -2.093 13.790 1.00 96.38 117 PRO A C 1
ATOM 932 O O . PRO A 1 117 ? 13.947 -1.055 13.492 1.00 96.38 117 PRO A O 1
ATOM 935 N N . GLU A 1 118 ? 14.359 -2.744 14.938 1.00 94.75 118 GLU A N 1
ATOM 936 C CA . GLU A 1 118 ? 13.343 -2.381 15.931 1.00 94.75 118 GLU A CA 1
ATOM 937 C C . GLU A 1 118 ? 13.480 -0.922 16.390 1.00 94.75 118 GLU A C 1
ATOM 939 O O . GLU A 1 118 ? 12.532 -0.141 16.334 1.00 94.75 118 GLU A O 1
ATOM 944 N N . THR A 1 119 ? 14.679 -0.535 16.825 1.00 95.44 119 THR A N 1
ATOM 945 C CA . THR A 1 119 ? 14.920 0.745 17.501 1.00 95.44 119 THR A CA 1
ATOM 946 C C . THR A 1 119 ? 15.048 1.930 16.552 1.00 95.44 119 THR A C 1
ATOM 948 O O . THR A 1 119 ? 14.655 3.043 16.896 1.00 95.44 119 THR A O 1
ATOM 951 N N . GLU A 1 120 ? 15.598 1.709 15.364 1.00 96.06 120 GLU A N 1
ATOM 952 C CA . GLU A 1 120 ? 15.925 2.762 14.408 1.00 96.06 120 GLU A CA 1
ATOM 953 C C . GLU A 1 120 ? 14.788 3.032 13.425 1.00 96.06 120 GLU A C 1
ATOM 955 O O . GLU A 1 120 ? 14.653 4.160 12.955 1.00 96.06 120 GLU A O 1
ATOM 960 N N . ILE A 1 121 ? 13.989 2.011 13.099 1.00 97.56 121 ILE A N 1
ATOM 961 C CA . ILE A 1 121 ? 12.958 2.107 12.062 1.00 97.56 121 ILE A CA 1
ATOM 962 C C . ILE A 1 121 ? 11.578 1.787 12.619 1.00 97.56 121 ILE A C 1
ATOM 964 O O . ILE A 1 121 ? 10.687 2.632 12.527 1.00 97.56 121 ILE A O 1
ATOM 968 N N . LEU A 1 122 ? 11.381 0.590 13.178 1.00 97.75 122 LEU A N 1
ATOM 969 C CA . LEU A 1 122 ? 10.033 0.106 13.467 1.00 97.75 122 LEU A CA 1
ATOM 970 C C . LEU A 1 122 ? 9.354 0.908 14.584 1.00 97.75 122 LEU A C 1
ATOM 972 O O . LEU A 1 122 ? 8.264 1.437 14.371 1.00 97.75 122 LEU A O 1
ATOM 976 N N . ALA A 1 123 ? 10.005 1.077 15.736 1.00 98.00 123 ALA A N 1
ATOM 977 C CA . ALA A 1 123 ? 9.428 1.813 16.857 1.00 98.00 123 ALA A CA 1
ATOM 978 C C . ALA A 1 123 ? 9.136 3.296 16.525 1.00 98.00 123 ALA A C 1
ATOM 980 O O . ALA A 1 123 ? 8.024 3.752 16.811 1.00 98.00 123 ALA A O 1
ATOM 981 N N . PRO A 1 124 ? 10.041 4.063 15.874 1.00 98.50 124 PRO A N 1
ATOM 982 C CA . PRO A 1 124 ? 9.725 5.418 15.414 1.00 98.50 124 PRO A CA 1
ATOM 983 C C . PRO A 1 124 ? 8.565 5.471 14.412 1.00 98.50 124 PRO A C 1
ATOM 985 O O . PRO A 1 124 ? 7.714 6.359 14.505 1.00 98.50 124 PRO A O 1
ATOM 988 N N . LEU A 1 125 ? 8.510 4.519 13.475 1.00 98.50 125 LEU A N 1
ATOM 989 C CA . LEU A 1 125 ? 7.448 4.436 12.475 1.00 98.50 125 LEU A CA 1
ATOM 990 C C . LEU A 1 125 ? 6.085 4.187 13.127 1.00 98.50 125 LEU A C 1
ATOM 992 O O . LEU A 1 125 ? 5.122 4.905 12.859 1.00 98.50 125 LEU A O 1
ATOM 996 N N . GLU A 1 126 ? 6.009 3.209 14.025 1.00 98.19 126 GLU A N 1
ATOM 997 C CA . GLU A 1 126 ? 4.793 2.897 14.768 1.00 98.19 126 GLU A CA 1
ATOM 998 C C . GLU A 1 126 ? 4.329 4.059 15.652 1.00 98.19 126 GLU A C 1
ATOM 1000 O O . GLU A 1 126 ? 3.137 4.376 15.672 1.00 98.19 126 GLU A O 1
ATOM 1005 N N . ALA A 1 127 ? 5.259 4.730 16.336 1.00 98.50 127 ALA A N 1
ATOM 1006 C CA . ALA A 1 127 ? 4.953 5.898 17.152 1.00 98.50 127 ALA A CA 1
ATOM 1007 C C . ALA A 1 127 ? 4.402 7.058 16.307 1.00 98.50 127 ALA A C 1
ATOM 1009 O O . ALA A 1 127 ? 3.440 7.714 16.708 1.00 98.50 127 ALA A O 1
ATOM 1010 N N . ALA A 1 128 ? 4.961 7.295 15.116 1.00 98.62 128 ALA A N 1
ATOM 1011 C CA . ALA A 1 128 ? 4.469 8.324 14.203 1.00 98.62 128 ALA A CA 1
ATOM 1012 C C . ALA A 1 128 ? 3.056 8.009 13.677 1.00 98.62 128 ALA A C 1
ATOM 1014 O O . ALA A 1 128 ? 2.227 8.917 13.564 1.00 98.62 128 ALA A O 1
ATOM 1015 N N . ILE A 1 129 ? 2.752 6.732 13.410 1.00 98.50 129 ILE A N 1
ATOM 1016 C CA . ILE A 1 129 ? 1.404 6.269 13.034 1.00 98.50 129 ILE A CA 1
ATOM 1017 C C . ILE A 1 129 ? 0.414 6.500 14.174 1.00 98.50 1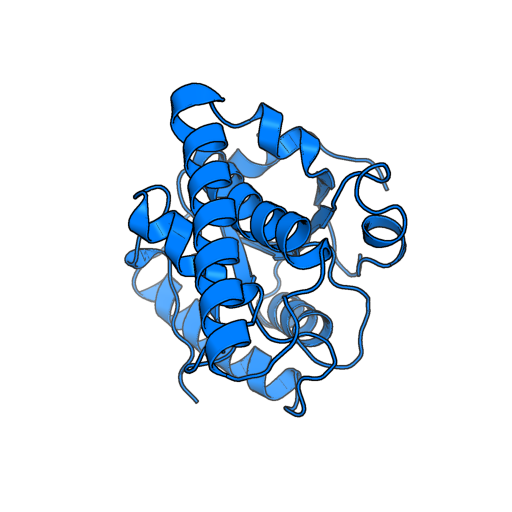29 ILE A C 1
ATOM 1019 O O . ILE A 1 129 ? -0.658 7.069 13.948 1.00 98.50 129 ILE A O 1
ATOM 1023 N N . ASP A 1 130 ? 0.777 6.117 15.396 1.00 98.38 130 ASP A N 1
ATOM 1024 C CA . ASP A 1 130 ? -0.074 6.294 16.573 1.00 98.38 130 ASP A CA 1
ATOM 1025 C C . ASP A 1 130 ? -0.340 7.789 16.837 1.00 98.38 130 ASP A C 1
ATOM 1027 O O . ASP A 1 130 ? -1.491 8.206 16.985 1.00 98.38 130 ASP A O 1
ATOM 1031 N N . GLN A 1 131 ? 0.685 8.637 16.733 1.00 98.44 131 GLN A N 1
ATOM 1032 C CA . GLN A 1 131 ? 0.532 10.087 16.864 1.00 98.44 131 GLN A CA 1
ATOM 1033 C C . GLN A 1 131 ? -0.334 10.691 15.740 1.00 98.44 131 GLN A C 1
ATOM 1035 O O . GLN A 1 131 ? -1.128 11.608 15.969 1.00 98.44 131 GLN A O 1
ATOM 1040 N N . ALA A 1 132 ? -0.211 10.197 14.505 1.00 98.25 132 ALA A N 1
ATOM 1041 C CA . ALA A 1 132 ? -1.055 10.631 13.394 1.00 98.25 132 ALA A CA 1
ATOM 1042 C C . ALA A 1 132 ? -2.525 10.232 13.604 1.00 98.25 132 ALA A C 1
ATOM 1044 O O . ALA A 1 132 ? -3.420 11.026 13.299 1.00 98.25 132 ALA A O 1
ATOM 1045 N N . LEU A 1 133 ? -2.794 9.047 14.163 1.00 98.12 133 LEU A N 1
ATOM 1046 C CA . LEU A 1 133 ? -4.143 8.622 14.552 1.00 98.12 133 LEU A CA 1
ATOM 1047 C C . LEU A 1 133 ? -4.735 9.527 15.628 1.00 98.12 133 LEU A C 1
ATOM 1049 O O . LEU A 1 133 ? -5.887 9.946 15.498 1.00 98.12 133 LEU A O 1
ATOM 1053 N N . GLU A 1 134 ? -3.960 9.864 16.658 1.00 98.12 134 GLU A N 1
ATOM 1054 C CA . GLU A 1 134 ? -4.381 10.789 17.712 1.00 98.12 134 GLU A CA 1
ATOM 1055 C C . GLU A 1 134 ? -4.746 12.160 17.138 1.00 98.12 134 GLU A C 1
ATOM 1057 O O . GLU A 1 134 ? -5.845 12.659 17.393 1.00 98.12 134 GLU A O 1
ATOM 1062 N N . ARG A 1 135 ? -3.889 12.734 16.280 1.00 98.19 135 ARG A N 1
ATOM 1063 C CA . ARG A 1 135 ? -4.170 14.007 15.595 1.00 98.19 135 ARG A CA 1
ATOM 1064 C C . ARG A 1 135 ? -5.459 13.940 14.776 1.00 98.19 135 ARG A C 1
ATOM 1066 O O . ARG A 1 135 ? -6.305 14.831 14.887 1.00 98.19 135 ARG A O 1
ATOM 1073 N N . LYS A 1 136 ? -5.646 12.875 13.987 1.00 98.12 136 LYS A N 1
ATOM 1074 C CA . LYS A 1 136 ? -6.868 12.667 13.192 1.00 98.12 136 LYS A CA 1
ATOM 1075 C C . LYS A 1 136 ? -8.101 12.553 14.089 1.00 98.12 136 LYS A C 1
ATOM 1077 O O . LYS A 1 136 ? -9.127 13.157 13.786 1.00 98.12 136 LYS A O 1
ATOM 1082 N N . ASN A 1 137 ? -8.022 11.816 15.194 1.00 98.38 137 ASN A N 1
ATOM 1083 C CA . ASN A 1 137 ? -9.136 11.653 16.129 1.00 98.38 137 ASN A CA 1
ATOM 1084 C C . ASN A 1 137 ? -9.485 12.952 16.856 1.00 98.38 137 ASN A C 1
ATOM 1086 O O . ASN A 1 137 ? -10.663 13.298 16.915 1.00 98.38 137 ASN A O 1
ATOM 1090 N N . HIS A 1 138 ? -8.488 13.714 17.305 1.00 98.31 138 HIS A N 1
ATOM 1091 C CA . HIS A 1 138 ? -8.709 15.036 17.885 1.00 98.31 138 HIS A CA 1
ATOM 1092 C C . HIS A 1 138 ? -9.385 15.981 16.880 1.00 98.31 138 HIS A C 1
ATOM 1094 O O . HIS A 1 138 ? -10.346 16.679 17.204 1.00 98.31 138 HIS A O 1
ATOM 1100 N N . LYS A 1 139 ? -8.964 15.951 15.609 1.00 98.12 139 LYS A N 1
ATOM 1101 C CA . LYS A 1 139 ? -9.619 16.735 14.556 1.00 98.12 139 LYS A CA 1
ATOM 1102 C C . LYS A 1 139 ? -11.065 16.297 14.313 1.00 98.12 139 LYS A C 1
ATOM 1104 O O . LYS A 1 139 ? -11.933 17.136 14.090 1.00 98.12 139 LYS A O 1
ATOM 1109 N N . ARG A 1 140 ? -11.350 14.993 14.353 1.00 98.06 140 ARG A N 1
ATOM 1110 C CA . ARG A 1 140 ? -12.715 14.461 14.208 1.00 98.06 140 ARG A CA 1
ATOM 1111 C C . ARG A 1 140 ? -13.617 14.879 15.361 1.00 98.06 140 ARG A C 1
ATOM 1113 O O . ARG A 1 140 ? -14.753 15.259 15.097 1.00 98.06 140 ARG A O 1
ATOM 1120 N N . GLU A 1 141 ? -13.100 14.880 16.584 1.00 98.12 141 GLU A N 1
ATOM 1121 C CA . GLU A 1 141 ? -13.802 15.375 17.770 1.00 98.12 141 GLU A CA 1
ATOM 1122 C C . GLU A 1 141 ? -14.203 16.849 17.608 1.00 98.12 141 GLU A C 1
ATOM 1124 O O . GLU A 1 141 ? -15.377 17.181 17.766 1.00 98.12 141 GLU A O 1
ATOM 1129 N N . GLN A 1 142 ? -13.280 17.711 17.162 1.00 98.06 142 GLN A N 1
ATOM 1130 C CA . GLN A 1 142 ? -13.576 19.120 16.846 1.00 98.06 142 GLN A CA 1
ATOM 1131 C C . GLN A 1 142 ? -14.669 19.284 15.772 1.00 98.06 142 GLN A C 1
ATOM 1133 O O . GLN A 1 142 ? -15.354 20.303 15.730 1.00 98.06 142 GLN A O 1
ATOM 1138 N N . LEU A 1 143 ? -14.832 18.291 14.893 1.00 97.56 143 LEU A N 1
ATOM 1139 C CA . LEU A 1 143 ? -15.851 18.250 13.840 1.00 97.56 143 LEU A CA 1
ATOM 1140 C C . LEU A 1 143 ? -17.142 17.528 14.273 1.00 97.56 143 LEU A C 1
ATOM 1142 O O . LEU A 1 143 ? -18.002 17.280 13.427 1.00 97.56 143 LEU A 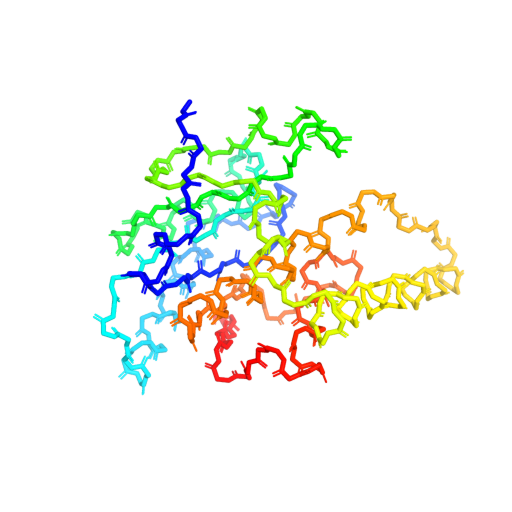O 1
ATOM 1146 N N . GLY A 1 144 ? -17.273 17.134 15.544 1.00 98.00 144 GLY A N 1
ATOM 1147 C CA . GLY A 1 144 ? -18.426 16.381 16.050 1.00 98.00 144 GLY A CA 1
ATOM 1148 C C . GLY A 1 144 ? -18.551 14.966 15.470 1.00 98.00 144 GLY A C 1
ATOM 1149 O O . GLY A 1 144 ? -19.637 14.388 15.469 1.00 98.00 144 GLY A O 1
ATOM 1150 N N . LYS A 1 145 ? -17.463 14.404 14.933 1.00 97.50 145 LYS A N 1
ATOM 1151 C CA . LYS A 1 145 ? -17.417 13.053 14.360 1.00 97.50 145 LYS A CA 1
ATOM 1152 C C . LYS A 1 145 ? -16.884 12.056 15.396 1.00 97.50 145 LYS A C 1
ATOM 1154 O O . LYS A 1 145 ? -15.977 12.396 16.152 1.00 97.50 145 LYS A O 1
ATOM 1159 N N . PRO A 1 146 ? -17.363 10.797 15.395 1.00 97.44 146 PRO A N 1
ATOM 1160 C CA . PRO A 1 146 ? -16.797 9.764 16.258 1.00 97.44 146 PRO A CA 1
ATOM 1161 C C . PRO A 1 146 ? -15.333 9.482 15.878 1.00 97.44 146 PRO A C 1
ATOM 1163 O O . PRO A 1 146 ? -14.973 9.698 14.713 1.00 97.44 146 PRO A O 1
ATOM 1166 N N . PRO A 1 147 ? -14.506 8.939 16.786 1.00 97.56 147 PRO A N 1
ATOM 1167 C CA . PRO A 1 147 ? -13.157 8.480 16.466 1.00 97.56 147 PRO A CA 1
ATOM 1168 C C . PRO A 1 147 ? -13.113 7.515 15.272 1.00 97.56 147 PRO A C 1
ATOM 1170 O O . PRO A 1 147 ? -14.110 6.881 14.906 1.00 97.56 147 PRO A O 1
ATOM 1173 N N . LEU A 1 148 ? -11.943 7.415 14.646 1.00 97.31 148 LEU A N 1
ATOM 1174 C CA . LEU A 1 148 ? -11.642 6.384 13.660 1.00 97.31 148 LEU A CA 1
ATOM 1175 C C . LEU A 1 148 ? -11.807 4.994 14.286 1.00 97.31 148 LEU A C 1
ATOM 1177 O O . LEU A 1 148 ? -11.636 4.803 15.490 1.00 97.31 148 LEU A O 1
ATOM 1181 N N . LYS A 1 149 ? -12.171 4.017 13.456 1.00 96.50 149 LYS A N 1
ATOM 1182 C CA . LYS A 1 149 ? -12.317 2.626 13.895 1.00 96.50 149 LYS A CA 1
ATOM 1183 C C . LYS A 1 149 ? -10.956 2.064 14.304 1.00 96.50 149 LYS A C 1
ATOM 1185 O O . LYS A 1 149 ? -9.948 2.444 13.721 1.00 96.50 149 LYS A O 1
ATOM 1190 N N . SER A 1 150 ? -10.940 1.128 15.251 1.00 93.25 150 SER A N 1
ATOM 1191 C CA . SER A 1 150 ? -9.704 0.524 15.773 1.00 93.25 150 SER A CA 1
ATOM 1192 C C . SER A 1 150 ? -8.814 -0.061 14.675 1.00 93.25 150 SER A C 1
ATOM 1194 O O . SER A 1 150 ? -7.605 0.144 14.710 1.00 93.25 150 SER A O 1
ATOM 1196 N N . TYR A 1 151 ? -9.421 -0.679 13.653 1.00 94.31 151 TYR A N 1
ATOM 1197 C CA . TYR A 1 151 ? -8.690 -1.275 12.534 1.00 94.31 151 TYR A CA 1
ATOM 1198 C C . TYR A 1 151 ? -7.793 -0.275 11.790 1.00 94.31 151 TYR A C 1
ATOM 1200 O O . TYR A 1 151 ? -6.817 -0.683 11.174 1.00 94.31 151 TYR A O 1
ATOM 1208 N N . TYR A 1 152 ? -8.075 1.036 11.837 1.00 96.88 152 TYR A N 1
ATOM 1209 C CA . TYR A 1 152 ? -7.245 2.035 11.155 1.00 96.88 152 TYR A CA 1
ATOM 1210 C C . TYR A 1 152 ? -5.775 1.937 11.554 1.00 96.88 152 TYR A C 1
ATOM 1212 O O . TYR A 1 152 ? -4.914 2.185 10.716 1.00 96.88 152 TYR A O 1
ATOM 1220 N N . ARG A 1 153 ? -5.496 1.562 12.806 1.00 97.44 153 ARG A N 1
ATOM 1221 C CA . ARG A 1 153 ? -4.133 1.363 13.288 1.00 97.44 153 ARG A CA 1
ATOM 1222 C C . ARG A 1 153 ? -3.440 0.218 12.570 1.00 97.44 153 ARG A C 1
ATOM 1224 O O . ARG A 1 153 ? -2.355 0.422 12.036 1.00 97.44 153 ARG A O 1
ATOM 1231 N N . ASP A 1 154 ? -4.083 -0.939 12.503 1.00 97.94 154 ASP A N 1
ATOM 1232 C CA . ASP A 1 154 ? -3.503 -2.137 11.895 1.00 97.94 154 ASP A CA 1
ATOM 1233 C C . ASP A 1 154 ? -3.297 -1.947 10.390 1.00 97.94 154 ASP A C 1
ATOM 1235 O O . ASP A 1 154 ? -2.242 -2.284 9.861 1.00 97.94 154 ASP A O 1
ATOM 1239 N N . PHE A 1 155 ? -4.252 -1.315 9.702 1.00 97.31 155 PHE A N 1
ATOM 1240 C CA . PHE A 1 155 ? -4.131 -1.037 8.269 1.00 97.31 155 PHE A CA 1
ATOM 1241 C C . PHE A 1 155 ? -3.133 0.085 7.949 1.00 97.31 155 PHE A C 1
ATOM 1243 O O . PHE A 1 155 ? -2.424 -0.017 6.952 1.00 97.31 155 PHE A O 1
ATOM 1250 N N . ALA A 1 156 ? -3.014 1.126 8.782 1.00 98.06 156 ALA A N 1
ATOM 1251 C CA . ALA A 1 156 ? -1.973 2.144 8.609 1.00 98.06 156 ALA A CA 1
ATOM 1252 C C . ALA A 1 156 ? -0.573 1.554 8.822 1.00 98.06 156 ALA A C 1
ATOM 1254 O O . ALA A 1 156 ? 0.345 1.825 8.049 1.00 98.06 156 ALA A O 1
ATOM 1255 N N . ARG A 1 157 ? -0.425 0.694 9.836 1.00 98.44 157 ARG A N 1
ATOM 1256 C CA . ARG A 1 157 ? 0.802 -0.066 10.088 1.00 98.44 157 ARG A CA 1
ATOM 1257 C C . ARG A 1 157 ? 1.133 -0.995 8.931 1.00 98.44 157 ARG A C 1
ATOM 1259 O O . ARG A 1 157 ? 2.251 -0.935 8.431 1.00 98.44 157 ARG A O 1
ATOM 1266 N N . LEU A 1 158 ? 0.171 -1.790 8.459 1.00 98.56 158 LEU A N 1
ATOM 1267 C CA . LEU A 1 158 ? 0.336 -2.621 7.269 1.00 98.56 158 LEU A CA 1
ATOM 1268 C C . LEU A 1 158 ? 0.813 -1.779 6.083 1.00 98.56 158 LEU A C 1
ATOM 1270 O O . LEU A 1 158 ? 1.784 -2.164 5.435 1.00 98.56 158 LEU A O 1
ATOM 1274 N N . GLN A 1 159 ? 0.173 -0.631 5.835 1.00 98.19 159 GLN A N 1
ATOM 1275 C CA . GLN A 1 159 ? 0.508 0.256 4.725 1.00 98.19 159 GLN A CA 1
ATOM 1276 C C . GLN A 1 159 ? 1.974 0.703 4.774 1.00 98.19 159 GLN A C 1
ATOM 1278 O O . GLN A 1 159 ? 2.744 0.431 3.848 1.00 98.19 159 GLN A O 1
ATOM 1283 N N . GLU A 1 160 ? 2.367 1.362 5.863 1.00 98.50 160 GLU A N 1
ATOM 1284 C CA . GLU A 1 160 ? 3.670 2.017 5.952 1.00 98.50 160 GLU A CA 1
ATOM 1285 C C . GLU A 1 160 ? 4.815 1.029 6.190 1.00 98.50 160 GLU A C 1
ATOM 1287 O O . GLU A 1 160 ? 5.841 1.115 5.516 1.00 98.50 160 GLU A O 1
ATOM 1292 N N . VAL A 1 161 ? 4.643 0.041 7.074 1.00 98.31 161 VAL A N 1
ATOM 1293 C CA . VAL A 1 161 ? 5.679 -0.976 7.334 1.00 98.31 161 VAL A CA 1
ATOM 1294 C C . VAL A 1 161 ? 5.968 -1.778 6.074 1.00 98.31 161 VAL A C 1
ATOM 1296 O O . VAL A 1 161 ? 7.133 -2.016 5.773 1.00 98.31 161 VAL A O 1
ATOM 1299 N N . SER A 1 162 ? 4.945 -2.154 5.297 1.00 98.56 162 SER A N 1
ATOM 1300 C CA . SER A 1 162 ? 5.166 -2.877 4.038 1.00 98.56 162 SER A CA 1
ATOM 1301 C C . SER A 1 162 ? 6.038 -2.080 3.079 1.00 98.56 162 SER A C 1
ATOM 1303 O O . SER A 1 162 ? 6.967 -2.640 2.499 1.00 98.56 162 SER A O 1
ATOM 1305 N N . LYS A 1 163 ? 5.764 -0.779 2.919 1.00 98.62 163 LYS A N 1
ATOM 1306 C CA . LYS A 1 163 ? 6.559 0.097 2.053 1.00 98.62 163 LYS A CA 1
ATOM 1307 C C . LYS A 1 163 ? 7.993 0.203 2.548 1.00 98.62 163 LYS A C 1
ATOM 1309 O O . LYS A 1 163 ? 8.913 -0.000 1.761 1.00 98.62 163 LYS A O 1
ATOM 1314 N N . VAL A 1 164 ? 8.187 0.462 3.839 1.00 98.50 164 VAL A N 1
ATOM 1315 C CA . VAL A 1 164 ? 9.522 0.628 4.427 1.00 98.50 164 VAL A CA 1
ATOM 1316 C C . VAL A 1 164 ? 10.322 -0.675 4.378 1.00 98.50 164 VAL A C 1
ATOM 1318 O O . VAL A 1 164 ? 11.470 -0.650 3.949 1.00 98.50 164 VAL A O 1
ATOM 1321 N N . ALA A 1 165 ? 9.725 -1.820 4.713 1.00 98.31 165 ALA A N 1
ATOM 1322 C CA . ALA A 1 165 ? 10.377 -3.129 4.620 1.00 98.31 165 ALA A CA 1
ATOM 1323 C C . ALA A 1 165 ? 10.738 -3.488 3.174 1.00 98.31 165 ALA A C 1
ATOM 1325 O O . ALA A 1 165 ? 11.880 -3.846 2.888 1.00 98.31 165 ALA A O 1
ATOM 1326 N N . CYS A 1 166 ? 9.799 -3.322 2.236 1.00 98.38 166 CYS A N 1
ATOM 1327 C CA . CYS A 1 166 ? 10.060 -3.541 0.815 1.00 98.38 166 CYS A CA 1
ATOM 1328 C C . CYS A 1 166 ? 11.185 -2.635 0.311 1.00 98.38 166 CYS A C 1
ATOM 1330 O O . CYS A 1 166 ? 12.065 -3.099 -0.407 1.00 98.38 166 CYS A O 1
ATOM 1332 N N . ARG A 1 167 ? 11.197 -1.364 0.718 1.00 97.81 167 ARG A N 1
ATOM 1333 C CA . ARG A 1 167 ? 12.258 -0.424 0.363 1.00 97.81 167 ARG A CA 1
ATOM 1334 C C . ARG A 1 167 ? 13.591 -0.760 1.021 1.00 97.81 167 ARG A C 1
ATOM 1336 O O . ARG A 1 167 ? 14.611 -0.574 0.379 1.00 97.81 167 ARG A O 1
ATOM 1343 N N . GLN A 1 168 ? 13.615 -1.271 2.246 1.00 96.88 168 GLN A N 1
ATOM 1344 C CA . GLN A 1 168 ? 14.850 -1.690 2.912 1.00 96.88 168 GLN A CA 1
ATOM 1345 C C . GLN A 1 168 ? 15.480 -2.902 2.213 1.00 96.88 168 GLN A C 1
ATOM 1347 O O . GLN A 1 168 ? 16.691 -2.947 2.013 1.00 96.88 168 GLN A O 1
ATOM 1352 N N . LEU A 1 169 ? 14.651 -3.868 1.812 1.00 96.94 169 LEU A N 1
ATOM 1353 C CA . LEU A 1 169 ? 15.088 -5.099 1.150 1.00 96.94 169 LEU A CA 1
ATOM 1354 C C . LEU A 1 169 ? 15.448 -4.862 -0.319 1.00 96.94 169 LEU A C 1
ATOM 1356 O O . LEU A 1 169 ? 16.476 -5.331 -0.800 1.00 96.94 169 LEU A O 1
ATOM 1360 N N . ALA A 1 170 ? 14.616 -4.114 -1.041 1.00 97.06 170 ALA A N 1
ATOM 1361 C CA . ALA A 1 170 ? 14.856 -3.808 -2.440 1.00 97.06 170 ALA A CA 1
ATOM 1362 C C . ALA A 1 170 ? 15.797 -2.602 -2.613 1.00 97.06 170 ALA A C 1
ATOM 1364 O O . ALA A 1 170 ? 16.429 -2.454 -3.642 1.00 97.06 170 ALA A O 1
ATOM 1365 N N . GLY A 1 171 ? 15.944 -1.698 -1.662 1.00 95.94 171 GLY A N 1
ATOM 1366 C CA . GLY A 1 171 ? 16.705 -0.453 -1.828 1.00 95.94 171 GLY A CA 1
ATOM 1367 C C . GLY A 1 171 ? 15.928 0.691 -2.500 1.00 95.94 171 GLY A C 1
ATOM 1368 O O . GLY A 1 171 ? 16.294 1.850 -2.318 1.00 95.94 171 GLY A O 1
ATOM 1369 N N . SER A 1 172 ? 14.845 0.410 -3.232 1.00 96.81 172 SER A N 1
ATOM 1370 C CA . SER A 1 172 ? 13.903 1.417 -3.746 1.00 96.81 172 SER A CA 1
ATOM 1371 C C . SER A 1 172 ? 12.526 0.806 -4.015 1.00 96.81 172 SER A C 1
ATOM 1373 O O . SER A 1 172 ? 12.398 -0.408 -4.177 1.00 96.81 172 SER A O 1
ATOM 1375 N N . ILE A 1 173 ? 11.498 1.656 -4.053 1.00 98.50 173 ILE A N 1
ATOM 1376 C CA . ILE A 1 173 ? 10.114 1.293 -4.404 1.00 98.50 173 ILE A CA 1
ATOM 1377 C C . ILE A 1 173 ? 9.503 2.340 -5.346 1.00 98.50 173 ILE A C 1
ATOM 1379 O O . ILE A 1 173 ? 10.076 3.403 -5.567 1.00 98.50 173 ILE A O 1
ATOM 1383 N N . THR A 1 174 ? 8.325 2.058 -5.899 1.00 98.75 174 THR A N 1
ATOM 1384 C CA . THR A 1 174 ? 7.455 3.077 -6.511 1.00 98.75 174 THR A CA 1
ATOM 1385 C C . THR A 1 174 ? 6.088 3.035 -5.841 1.00 98.75 174 THR A C 1
ATOM 1387 O O . THR A 1 174 ? 5.525 1.958 -5.687 1.00 98.75 174 THR A O 1
ATOM 1390 N N . VAL A 1 175 ? 5.526 4.185 -5.479 1.00 98.50 175 VAL A N 1
ATOM 1391 C CA . VAL A 1 175 ? 4.197 4.299 -4.866 1.00 98.50 175 VAL A CA 1
ATOM 1392 C C . VAL A 1 175 ? 3.342 5.225 -5.719 1.00 98.50 175 VAL A C 1
ATOM 1394 O O . VAL A 1 175 ? 3.640 6.407 -5.857 1.00 98.50 175 VAL A O 1
ATOM 1397 N N . ALA A 1 176 ? 2.278 4.698 -6.311 1.00 98.19 176 ALA A N 1
ATOM 1398 C CA . ALA A 1 176 ? 1.309 5.474 -7.071 1.00 98.19 176 ALA A CA 1
ATOM 1399 C C . ALA A 1 176 ? 0.023 5.684 -6.277 1.00 98.19 176 ALA A C 1
ATOM 1401 O O . ALA A 1 176 ? -0.468 4.783 -5.602 1.00 98.19 176 ALA A O 1
ATOM 1402 N N . HIS A 1 177 ? -0.574 6.860 -6.425 1.00 97.25 177 HIS A N 1
ATOM 1403 C CA . HIS A 1 177 ? -1.909 7.125 -5.901 1.00 97.25 177 HIS A CA 1
ATOM 1404 C C . HIS A 1 177 ? -2.960 7.005 -7.001 1.00 97.25 177 HIS A C 1
ATOM 1406 O O . HIS A 1 177 ? -2.707 7.282 -8.174 1.00 97.25 177 HIS A O 1
ATOM 1412 N N . THR A 1 178 ? -4.171 6.627 -6.609 1.00 96.56 178 THR A N 1
ATOM 1413 C CA . THR A 1 178 ? -5.345 6.581 -7.499 1.00 96.56 178 THR A CA 1
ATOM 1414 C C . THR A 1 178 ? -6.164 7.876 -7.487 1.00 96.56 178 THR A C 1
ATOM 1416 O O . THR A 1 178 ? -7.208 7.949 -8.133 1.00 96.56 178 THR A O 1
ATOM 1419 N N . SER A 1 179 ? -5.751 8.883 -6.717 1.00 94.25 179 SER A N 1
ATOM 1420 C CA . SER A 1 179 ? -6.421 10.180 -6.584 1.00 94.25 179 SER A CA 1
ATOM 1421 C C . SER A 1 179 ? -5.388 11.283 -6.382 1.00 94.25 179 SER A C 1
ATOM 1423 O O . SER A 1 179 ? -4.327 11.033 -5.810 1.00 94.25 179 SER A O 1
ATOM 1425 N N . GLU A 1 180 ? -5.693 12.484 -6.871 1.00 91.69 180 GLU A N 1
ATOM 1426 C CA . GLU A 1 180 ? -4.904 13.689 -6.591 1.00 91.69 180 GLU A CA 1
ATOM 1427 C C . GLU A 1 180 ? -5.165 14.161 -5.155 1.00 91.69 180 GLU A C 1
ATOM 1429 O O . GLU A 1 180 ? -4.229 14.390 -4.393 1.00 91.69 180 GLU A O 1
ATOM 1434 N N . ASP A 1 181 ? -6.439 14.174 -4.757 1.00 90.50 181 ASP A N 1
ATOM 1435 C CA . ASP A 1 181 ? -6.862 14.497 -3.401 1.00 90.50 181 ASP A CA 1
ATOM 1436 C C . ASP A 1 181 ? -6.965 13.228 -2.553 1.00 90.50 181 ASP A C 1
ATOM 1438 O O . ASP A 1 181 ? -7.812 12.355 -2.791 1.00 90.50 181 ASP A O 1
ATOM 1442 N N . ILE A 1 182 ? -6.110 13.127 -1.536 1.00 92.44 182 ILE A N 1
ATOM 1443 C CA . ILE A 1 182 ? -6.159 12.056 -0.541 1.00 92.44 182 ILE A CA 1
ATOM 1444 C C . ILE A 1 182 ? -6.943 12.553 0.668 1.00 92.44 182 ILE A C 1
ATOM 1446 O O . ILE A 1 182 ? -6.549 13.492 1.357 1.00 92.44 182 ILE A O 1
ATOM 1450 N N . HIS A 1 183 ? -8.066 11.896 0.953 1.00 93.12 183 HIS A N 1
ATOM 1451 C CA . HIS A 1 183 ? -8.920 12.279 2.069 1.00 93.12 183 HIS A CA 1
ATOM 1452 C C . HIS A 1 183 ? -8.194 12.090 3.412 1.00 93.12 183 HIS A C 1
ATOM 1454 O O . HIS A 1 183 ? -7.739 10.989 3.723 1.00 93.12 183 HIS A O 1
ATOM 1460 N N . GLU A 1 184 ? -8.155 13.128 4.249 1.00 94.44 184 GLU A N 1
ATOM 1461 C CA . GLU A 1 184 ? -7.388 13.168 5.508 1.00 94.44 184 GLU A CA 1
ATOM 1462 C C . GLU A 1 184 ? -7.729 12.026 6.484 1.00 94.44 184 GLU A C 1
ATOM 1464 O O . GLU A 1 184 ? -6.876 11.560 7.231 1.00 94.44 184 GLU A O 1
ATOM 1469 N N . PHE A 1 185 ? -8.971 11.539 6.482 1.00 94.62 185 PHE A N 1
ATOM 1470 C CA . PHE A 1 185 ? -9.405 10.433 7.350 1.00 94.62 185 PHE A CA 1
ATOM 1471 C C . PHE A 1 185 ? -9.392 9.059 6.659 1.00 94.62 185 PHE A C 1
ATOM 1473 O O . PHE A 1 185 ? -10.095 8.148 7.094 1.00 94.62 185 PHE A O 1
ATOM 1480 N N . SER A 1 186 ? -8.657 8.914 5.554 1.00 94.56 186 SER A N 1
ATOM 1481 C CA . SER A 1 186 ? -8.406 7.623 4.896 1.00 94.56 186 SER A CA 1
ATOM 1482 C C . SER A 1 186 ? -7.149 6.948 5.450 1.00 94.56 186 SER A C 1
ATOM 1484 O O . SER A 1 186 ? -6.277 7.623 5.998 1.00 94.56 186 SER A O 1
ATOM 1486 N N . VAL A 1 187 ? -7.026 5.630 5.277 1.00 94.88 187 VAL A N 1
ATOM 1487 C CA . VAL A 1 187 ? -5.766 4.914 5.555 1.00 94.88 187 VAL A CA 1
ATOM 1488 C C . VAL A 1 187 ? -4.660 5.385 4.604 1.00 94.88 187 VAL A C 1
ATOM 1490 O O . VAL A 1 187 ? -3.550 5.640 5.050 1.00 94.88 187 VAL A O 1
ATOM 1493 N N . THR A 1 188 ? -4.984 5.652 3.334 1.00 94.88 188 THR A N 1
ATOM 1494 C CA . THR A 1 188 ? -4.019 6.182 2.359 1.00 94.88 188 THR A CA 1
ATOM 1495 C C . THR A 1 188 ? -3.303 7.424 2.871 1.00 94.88 188 THR A C 1
ATOM 1497 O O . THR A 1 188 ? -2.100 7.526 2.709 1.00 94.88 188 THR A O 1
ATOM 1500 N N . SER A 1 189 ? -3.990 8.326 3.584 1.00 96.62 189 SER A N 1
ATOM 1501 C CA . SER A 1 189 ? -3.389 9.558 4.127 1.00 96.62 189 SER A CA 1
ATOM 1502 C C . SER A 1 189 ? -2.212 9.364 5.097 1.00 96.62 189 SER A C 1
ATOM 1504 O O . SER A 1 189 ? -1.567 10.349 5.441 1.00 96.62 189 SER A O 1
ATOM 1506 N N . PHE A 1 190 ? -1.928 8.138 5.546 1.00 97.50 190 PHE A N 1
ATOM 1507 C CA . PHE A 1 190 ? -0.733 7.816 6.330 1.00 97.50 190 PHE A CA 1
ATOM 1508 C C . PHE A 1 190 ? 0.547 7.752 5.483 1.00 97.50 190 PHE A C 1
ATOM 1510 O O . PHE A 1 190 ? 1.628 7.755 6.062 1.00 97.50 190 PHE A O 1
ATOM 1517 N N . TYR A 1 191 ? 0.448 7.795 4.144 1.00 95.81 191 TYR A N 1
ATOM 1518 C CA . TYR A 1 191 ? 1.591 7.757 3.220 1.00 95.81 191 TYR A CA 1
ATOM 1519 C C . TYR A 1 191 ? 2.658 8.828 3.479 1.00 95.81 191 TYR A C 1
ATOM 1521 O O . TYR A 1 191 ? 3.795 8.688 3.028 1.00 95.81 191 TYR A O 1
ATOM 1529 N N . THR A 1 192 ? 2.304 9.914 4.172 1.00 96.62 192 THR A N 1
ATOM 1530 C CA . THR A 1 192 ? 3.248 10.983 4.502 1.00 96.62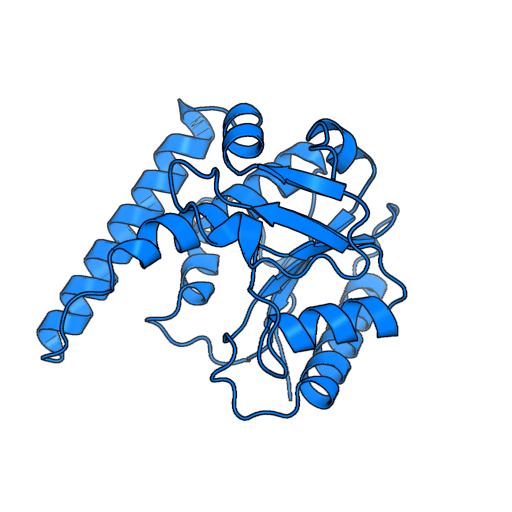 192 THR A CA 1
ATOM 1531 C C . THR A 1 192 ? 4.243 10.567 5.578 1.00 96.62 192 THR A C 1
ATOM 1533 O O . THR A 1 192 ? 5.334 11.121 5.621 1.00 96.62 192 THR A O 1
ATOM 1536 N N . ILE A 1 193 ? 3.925 9.573 6.410 1.00 98.00 193 ILE A N 1
ATOM 1537 C CA . ILE A 1 193 ? 4.753 9.196 7.560 1.00 98.00 193 ILE A CA 1
ATOM 1538 C C . ILE A 1 193 ? 6.114 8.678 7.111 1.00 98.00 193 ILE A C 1
ATOM 1540 O O . ILE A 1 193 ? 7.140 9.150 7.601 1.00 98.00 193 ILE A O 1
ATOM 1544 N N . GLY A 1 194 ? 6.144 7.756 6.144 1.00 97.00 194 GLY A N 1
ATOM 1545 C CA . GLY A 1 194 ? 7.405 7.280 5.583 1.00 97.00 194 GLY A CA 1
ATOM 1546 C C . GLY A 1 194 ? 8.257 8.409 4.991 1.00 97.00 194 GLY A C 1
ATOM 1547 O O . GLY A 1 194 ? 9.482 8.330 5.037 1.00 97.00 194 GLY A O 1
ATOM 1548 N N . LEU A 1 195 ? 7.641 9.464 4.447 1.00 96.62 195 LEU A N 1
ATOM 1549 C CA . LEU A 1 195 ? 8.350 10.624 3.891 1.00 96.62 195 LEU A CA 1
ATOM 1550 C C . LEU A 1 195 ? 8.891 11.535 4.995 1.00 96.62 195 LEU A C 1
ATOM 1552 O O . LEU A 1 195 ? 10.046 11.945 4.945 1.00 96.62 195 LEU A O 1
ATOM 1556 N N . GLU A 1 196 ? 8.058 11.847 5.989 1.00 97.69 196 GLU A N 1
ATOM 1557 C CA . GLU A 1 196 ? 8.386 12.720 7.121 1.00 97.69 196 GLU A CA 1
ATOM 1558 C C . GLU A 1 196 ? 9.541 12.151 7.954 1.00 97.69 196 GLU A C 1
ATOM 1560 O O . GLU A 1 196 ? 10.389 12.902 8.432 1.00 97.69 196 GLU A O 1
ATOM 1565 N N . LEU A 1 197 ? 9.611 10.822 8.074 1.00 97.62 197 LEU A N 1
ATOM 1566 C CA . LEU A 1 197 ? 10.704 10.114 8.742 1.00 97.62 197 LEU A CA 1
ATOM 1567 C C . LEU A 1 197 ? 11.930 9.877 7.841 1.00 97.62 197 LEU A C 1
ATOM 1569 O O . LEU A 1 197 ? 12.930 9.338 8.307 1.00 97.62 197 LEU A O 1
ATOM 1573 N N . GLY A 1 198 ? 11.871 10.235 6.554 1.00 97.19 198 GLY A N 1
ATOM 1574 C CA . GLY A 1 198 ? 12.949 9.980 5.590 1.00 97.19 198 GLY A CA 1
ATOM 1575 C C . GLY A 1 198 ? 13.164 8.497 5.257 1.00 97.19 198 GLY A C 1
ATOM 1576 O O . GLY A 1 198 ? 14.204 8.129 4.710 1.00 97.19 198 GLY A O 1
ATOM 1577 N N . LEU A 1 199 ? 12.193 7.638 5.578 1.00 97.00 199 LEU A N 1
ATOM 1578 C CA . LEU A 1 199 ? 12.227 6.198 5.311 1.00 97.00 199 LEU A CA 1
ATOM 1579 C C . LEU A 1 199 ? 11.842 5.866 3.864 1.00 97.00 199 LEU A C 1
ATOM 1581 O O . LEU A 1 199 ? 12.234 4.817 3.361 1.00 97.00 199 LEU A O 1
ATOM 1585 N N . THR A 1 200 ? 11.123 6.770 3.199 1.00 95.44 200 THR A N 1
ATOM 1586 C CA . THR A 1 200 ? 10.811 6.782 1.758 1.00 95.44 200 THR A CA 1
ATOM 1587 C C . THR A 1 200 ? 11.108 8.171 1.196 1.00 95.44 200 THR A C 1
ATOM 1589 O O . THR A 1 200 ? 11.267 9.128 1.957 1.00 95.44 200 THR A O 1
ATOM 1592 N N . THR A 1 201 ? 11.193 8.315 -0.125 1.00 95.56 201 THR A N 1
ATOM 1593 C CA . THR A 1 201 ? 11.534 9.597 -0.756 1.00 95.56 201 THR A CA 1
ATOM 1594 C C . THR A 1 201 ? 10.450 10.085 -1.712 1.00 95.56 201 THR A C 1
ATOM 1596 O O . THR A 1 201 ? 9.724 9.312 -2.329 1.00 95.56 201 THR A O 1
ATOM 1599 N N . ALA A 1 202 ? 10.357 11.405 -1.892 1.00 95.62 202 ALA A N 1
ATOM 1600 C CA . ALA A 1 202 ? 9.367 11.997 -2.794 1.00 95.62 202 ALA A CA 1
ATOM 1601 C C . ALA A 1 202 ? 9.553 11.569 -4.261 1.00 95.62 202 ALA A C 1
ATOM 1603 O O . ALA A 1 202 ? 8.586 11.561 -5.018 1.00 95.62 202 ALA A O 1
ATOM 1604 N N . SER A 1 203 ? 10.773 11.197 -4.668 1.00 96.25 203 SER A N 1
ATOM 1605 C CA . SER A 1 203 ? 11.024 10.651 -6.005 1.00 96.25 203 SER A CA 1
ATOM 1606 C C . SER A 1 203 ? 10.386 9.281 -6.206 1.00 96.25 203 SER A C 1
ATOM 1608 O O . SER A 1 203 ? 10.112 8.926 -7.337 1.00 96.25 203 SER A O 1
ATOM 1610 N N . GLU A 1 204 ? 10.116 8.526 -5.141 1.00 96.62 204 GLU A N 1
ATOM 1611 C CA . GLU A 1 204 ? 9.440 7.226 -5.225 1.00 96.62 204 GLU A CA 1
ATOM 1612 C C . GLU A 1 204 ? 7.919 7.378 -5.399 1.00 96.62 204 GLU A C 1
ATOM 1614 O O . GLU A 1 204 ? 7.235 6.396 -5.686 1.00 96.62 204 GLU A O 1
ATOM 1619 N N . LEU A 1 205 ? 7.377 8.596 -5.256 1.00 96.81 205 LEU A N 1
ATOM 1620 C CA . LEU A 1 205 ? 5.948 8.865 -5.375 1.00 96.81 205 LEU A CA 1
ATOM 1621 C C . LEU A 1 205 ? 5.535 9.262 -6.793 1.00 96.81 205 LEU A C 1
ATOM 1623 O O . LEU A 1 205 ? 6.111 10.144 -7.432 1.00 96.81 205 LEU A O 1
ATOM 1627 N N . VAL A 1 206 ? 4.429 8.679 -7.241 1.00 96.94 206 VAL A N 1
ATOM 1628 C CA . VAL A 1 206 ? 3.797 8.953 -8.528 1.00 96.94 206 VAL A CA 1
ATOM 1629 C C . VAL A 1 206 ? 2.404 9.516 -8.283 1.00 96.94 206 VAL A C 1
ATOM 1631 O O . VAL A 1 206 ? 1.440 8.798 -8.016 1.00 96.94 206 VAL A O 1
ATOM 1634 N N . GLY A 1 207 ? 2.302 10.841 -8.388 1.00 90.25 207 GLY A N 1
ATOM 1635 C CA . GLY A 1 207 ? 1.030 11.543 -8.261 1.00 90.25 207 GLY A CA 1
ATOM 1636 C C . GLY A 1 207 ? 0.057 11.191 -9.388 1.00 90.25 207 GLY A C 1
ATOM 1637 O O . GLY A 1 207 ? 0.431 11.161 -10.573 1.00 90.25 207 GLY A O 1
ATOM 1638 N N . PHE A 1 208 ? -1.201 10.979 -9.004 1.00 91.06 208 PHE A N 1
ATOM 1639 C CA . PHE A 1 208 ? -2.324 10.888 -9.926 1.00 91.06 208 PHE A CA 1
ATOM 1640 C C . PHE A 1 208 ? -2.559 12.244 -10.597 1.00 91.06 208 PHE A C 1
ATOM 1642 O O . PHE A 1 208 ? -2.384 13.288 -9.974 1.00 91.06 208 PHE A O 1
ATOM 1649 N N . ARG A 1 209 ? -2.954 12.229 -11.869 1.00 85.19 209 ARG A N 1
ATOM 1650 C CA . ARG A 1 209 ? -3.460 13.407 -12.586 1.00 85.19 209 ARG A CA 1
ATOM 1651 C C . ARG A 1 209 ? -4.583 12.923 -13.491 1.00 85.19 209 ARG A C 1
ATOM 1653 O O . ARG A 1 209 ? -4.288 11.990 -14.226 1.00 85.19 209 ARG A O 1
ATOM 1660 N N . PRO A 1 210 ? -5.816 13.430 -13.404 1.00 64.94 210 PRO A N 1
ATOM 1661 C CA . PRO A 1 210 ? -6.898 13.026 -14.300 1.00 64.94 210 PRO A CA 1
ATOM 1662 C C . PRO A 1 210 ? -6.668 13.458 -15.756 1.00 64.94 210 PRO A C 1
ATOM 1664 O O . PRO A 1 210 ? -5.825 14.355 -15.996 1.00 64.94 210 PRO A O 1
#

pLDDT: mean 96.31, std 4.47, range [55.28, 98.81]

Sequence (210 aa):
MTVHNVSLLTDWHPVFVEGMGGYDPRDPQRVAEQVCTRLSTHWQHQPVDRPKLLITQGDPLEPRGISAITRAVAERLSLGRGLICLDEHIADYHARDADRHGVILEFRYSQLLEALPETEILAPLEAAIDQALERKNHKREQLGKPPLKSYYRDFARLQEVSKVACRQLAGSITVAHTSEDIHEFSVTSFYTIGLELGLTTASELVGFRP

Secondary structure (DSSP, 8-state):
-PPPPGGGGGGSEEEEEE---TT--S-HHHHHHHHHHHHHHHHHHS---SPEEEEE---B--SSHHHHHHHHHHHHHT-EEEEEE--TTT-HHHHHHB--TTEEEEEEHHHHHHTS-IIIIIHHHHHHHHHHHHHHHHHHHHTTPPPPPTHHHHHHHHHHHHHHHHHHHHS--EEEES-SS--TTSSGGGGHHHHHTTSS-GGGEE----

Foldseek 3Di:
DDADQLLVLQQEAEEEEDKDAQVPPDDLLVLLVQLLVLVVVLCVVVPDPHAYEYEDELRFCHCDMPNVNSVNNCVVVVHAYEYEYEDCVLPVVSNVRGDCVRHPHYHYPVSLVVLDDVPLPLVLLLVLLVVLQVVVQVVCVVVVHHRDDPCLSVLLSSVQSVLLSSCSSNVAHAYEYSDQDDDSNDSSVSVCSCPVSVSHHPSSYRHGDD

=== Feature glossary ===
A reading guide for the features in this record.

Start from the sequence.

  · Sequence gives the chain of amino acids in standard one-letter code (A=alanine, C=cysteine, …, Y=tyrosine), read N→C. It is the only feature that is directly encoded by the gene; all structural features are derived from the folded form of this sequence.

Fold it, and you get atomic coordinates and the backbone conformation that goes with them.

  · The mmCIF table is the protein's shape written out atom by atom. For each backbone N, Cα, C, and carbonyl O, it records an (x, y, z) coordinate triple in Å plus the residue type, chain letter, and residue number.

  · Backbone dihedral angles. Every residue except chain termini has a φ (preceding-C → N → Cα → C) and a ψ (N → Cα → C → next-N). They are reported in degrees following the IUPAC sign convention. Secondary structure is essentially a statement about which (φ, ψ) basin each residue occupies.

  · DSSP 8-state secondary structure assigns each residue one of H (α-helix), G (3₁₀-helix), I (π-helix), E (extended β-strand), B (isolated β-bridge), T (hydrogen-bonded turn), S (bend), or '-' (coil). The assignment is computed from backbone hydrogen-bond geometry via the Kabsch–Sander algorithm.

  · P-SEA three-state annotation labels each residue as helix, strand, or coil based purely on the geometry of the Cα trace. It serves as a fallback when the full backbone (and thus DSSP) is unavailable.

Summarize the fold with a handful of shape descriptors and a per-residue structural alphabet.

  · Radius of gyration (Rg) is the root-mean-square distance of Cα atoms from their centroid — a single number for overall size and compactness. A globular domain of N residues has Rg ≈ 2.2·N^0.38 Å; an extended or disordered chain has a much larger Rg. The Cα contact count is the number of residue pairs whose Cα atoms are within 8 Å and are more than four positions apart in sequence — a standard proxy for tertiary packing density. The bounding box is the smallest axis-aligned box enclosing all Cα atoms.

  · Foldseek's 3Di representation compresses backbone geometry into a per-residue letter drawn from a learned twenty-state alphabet. It captures the tertiary interaction pattern around each residue — which residues are packed against it in space, regardless of where they are in sequence.

  · Accessible surface area quantifies burial. A residue with SASA near zero is packed into the hydrophobic core; one with SASA >100 Å² sits on the surface. Computed here via the Shrake–Rupley numerical algorithm with a 1.4 Å probe.

Ask how reliable the model is.

  · For AlphaFold models, the B-factor field carries pLDDT — the model's own estimate of local accuracy on a 0–100 scale. Regions with pLDDT<50 should be treated as essentially unmodeled; they often correspond to intrinsically disordered segments.

  · For experimental (PDB) structures, the B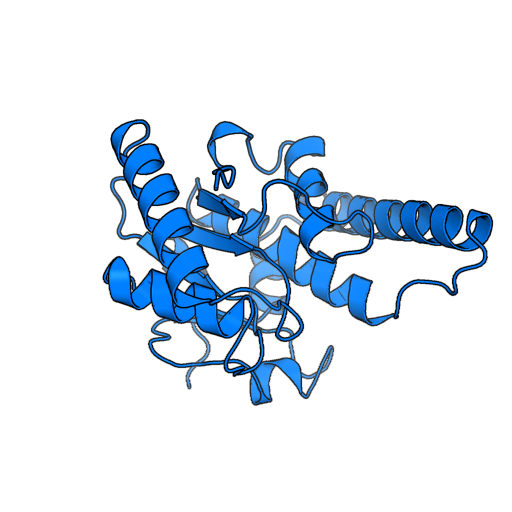-factor (temperature factor) quantifies the positional spread of each atom in the crystal — a combination of thermal vibration and static disorder — in units of Å². High B-factors mark flexible loops or poorly resolved regions; low B-factors mark the rigid, well-ordered core.

  · PAE(i, j) answers: if I align the predicted and true structures on residue i, how far off (in Å) do I expect residue j to be? A block-diagonal PAE matrix with low values on the blocks and high values off-diagonal is the signature of a multi-domain protein with confidently predicted domains but uncertain inter-domain orientation.

Place it in context: what it resembles, what it is annotated as, and how it looks.

  · Structural nearest neighbors (via Foldseek easy-search vs the PDB). Reported per hit: target PDB id, E-value, and alignment TM-score. A TM-score above ~0.5 is the conventional threshold for 'same fold'.

  · Functional annotations link the protein to curated databases. InterPro entries identify conserved domains and families by matching the sequence against member-database signatures (Pfam, PROSITE, CDD, …). Gene Ontology (GO) terms describe molecular function, biological process, and cellular component in a controlled vocabulary. CATH places the structure in a hierarchical fold classification (Class/Architecture/Topology/Homologous-superfamily). The organism is the source species.

  · Plot images: a contact map (which residues are close in 3D, as an N×N binary image), a Ramachandran scatter (backbone torsion angles, revealing secondary-structure composition at a glance), and — for AlphaFold structures — a PAE heatmap (pairwise prediction confidence).

  · Structure images are PyMOL renders from six orthogonal camera directions. Cartoon representation draws helices as coils and strands as arrows; sticks shows the backbone as bonds; surface shows the solvent-excluded envelope. Rainbow coloring maps sequence position to hue (blue→red, N→C); chain coloring assigns a distinct color per polypeptide.